Protein AF-A0A957ZT06-F1 (afdb_monomer)

Radius of gyration: 30.83 Å; Cα contacts (8 Å, |Δi|>4): 303; chains: 1; bounding box: 61×69×104 Å

Sequence (190 aa):
MQSPGMRRAAGVVLLTATLSLLLLATLTTLRLTAAGLPASRQPAPAPAALHPTTHEISPTQQVWLPHIVGPSAARVLIGAAHVDSAVSYEPDEAVLLWNVGGTAQSLAGWSFQANSRRVTFPLTTTLVLAPRTRLWCAAQAEAFRTSFGEEVYCEWAEDTDAAVLDLDGTLTLPNSGGALTLRDAEDHLV

pLDDT: mean 82.36, std 19.56, range [39.94, 98.75]

Foldseek 3Di:
DDDDDDDDDDDDDDDDDDDDDDDPDDPDDPPPPPDDDPDDDDDDPDDDPDDPPPPVPPPDPDDDDDDDDDFPQWDKDFPDWDQPDPDPPFQQTKTKIFTQHDAKADQQQKWKDWDPWIWGQHNPDPDIAGHGDMFMETQEQVRNCVVPVDGHQEHEHDCNDPNHHYIPTHDHHDPVDGDIFIAGNVRDTD

Secondary structure (DSSP, 8-state):
----------------------------------PPP----PPPPPPP----------TT--------PPSPS--EEEEEEE-S-SSTT-TT-EEEEEE-SSS-EE-TT-EEEETTEEEE--TT---EE-TT-EEEEES-HHHHHHHHS---SEESSS---TTSEEPEE-----TT---EEEE-TT--B-

Nearest PDB structures (foldseek):
  3jt0-assembly1_A  TM=6.438E-01  e=7.125E-05  Homo sapiens
  3jt0-assembly2_B  TM=6.382E-01  e=1.206E-03  Homo sapiens

Solvent-accessible surface area (backbone atoms only — not comparable to full-atom values): 12186 Å² total; per-residue (Å²): 135,86,86,87,83,92,79,88,82,88,80,87,78,87,79,82,88,86,84,79,89,87,81,93,69,82,85,74,82,82,77,83,76,82,77,81,78,85,74,82,81,73,81,75,76,79,78,73,82,72,73,81,75,79,72,78,75,68,95,73,78,83,80,86,74,84,86,80,80,74,70,56,58,64,43,66,42,82,72,45,70,46,52,80,43,98,49,88,91,38,40,44,20,32,41,27,41,28,23,71,11,71,36,66,37,73,41,41,40,19,33,46,34,34,79,96,34,45,28,27,36,41,75,84,50,84,56,60,47,44,48,69,36,71,49,35,31,23,27,18,44,58,47,28,28,71,78,68,74,49,84,55,59,28,25,27,61,62,94,65,41,95,89,40,41,70,33,51,57,49,66,68,64,58,81,90,57,86,58,81,46,51,26,43,62,85,67,46,82,104

Mean predicted aligned error: 14.37 Å

Structure (mmCIF, N/CA/C/O backbone):
data_AF-A0A957ZT06-F1
#
_entry.id   AF-A0A957ZT06-F1
#
loop_
_atom_site.group_PDB
_atom_site.id
_atom_site.type_symbol
_atom_site.label_atom_id
_atom_site.label_alt_id
_atom_site.label_comp_id
_atom_site.label_asym_id
_atom_site.label_entity_id
_atom_site.label_seq_id
_atom_site.pdbx_PDB_ins_code
_atom_site.Cartn_x
_atom_site.Cartn_y
_atom_site.Cartn_z
_atom_site.occupancy
_atom_site.B_iso_or_equiv
_atom_site.auth_seq_id
_atom_site.auth_comp_id
_atom_site.auth_asym_id
_atom_site.auth_atom_id
_atom_site.pdbx_PDB_model_num
ATOM 1 N N . MET A 1 1 ? 13.661 27.909 -55.265 1.00 50.72 1 MET A N 1
ATOM 2 C CA . MET A 1 1 ? 14.300 26.624 -54.907 1.00 50.72 1 MET A CA 1
ATOM 3 C C . MET A 1 1 ? 13.232 25.714 -54.330 1.00 50.72 1 MET A C 1
ATOM 5 O O . MET A 1 1 ? 12.454 26.161 -53.499 1.00 50.72 1 MET A O 1
ATOM 9 N N . GLN A 1 2 ? 13.117 24.521 -54.905 1.00 43.75 2 GLN A N 1
ATOM 10 C CA . GLN A 1 2 ? 12.006 23.578 -54.776 1.00 43.75 2 GLN A CA 1
ATOM 11 C C . GLN A 1 2 ? 11.909 22.926 -53.387 1.00 43.75 2 GLN A C 1
ATOM 13 O O . GLN A 1 2 ? 12.906 22.461 -52.846 1.00 43.75 2 GLN A O 1
ATOM 18 N N . SER A 1 3 ? 10.677 22.826 -52.880 1.00 59.25 3 SER A N 1
ATOM 19 C CA . SER A 1 3 ? 10.222 21.742 -51.994 1.00 59.25 3 SER A CA 1
ATOM 20 C C . SER A 1 3 ? 9.885 20.526 -52.875 1.00 59.25 3 SER A C 1
ATOM 22 O O . SER A 1 3 ? 9.368 20.755 -53.977 1.00 59.25 3 SER A O 1
ATOM 24 N N . PRO A 1 4 ? 10.204 19.267 -52.496 1.00 60.88 4 PRO A N 1
ATOM 25 C CA . PRO A 1 4 ? 9.184 18.419 -51.841 1.00 60.88 4 PRO A CA 1
ATOM 26 C C . PRO A 1 4 ? 9.741 17.270 -50.957 1.00 60.88 4 PRO A C 1
ATOM 28 O O . PRO A 1 4 ? 10.901 16.886 -51.067 1.00 60.88 4 PRO A O 1
ATOM 31 N N . GLY A 1 5 ? 8.896 16.642 -50.124 1.00 49.34 5 GLY A N 1
ATOM 32 C CA . GLY A 1 5 ? 9.333 15.461 -49.359 1.00 49.34 5 GLY A CA 1
ATOM 33 C C . GLY A 1 5 ? 8.306 14.725 -48.498 1.00 49.34 5 GLY A C 1
ATOM 34 O O . GLY A 1 5 ? 8.642 14.249 -47.424 1.00 49.34 5 GLY A O 1
ATOM 35 N N . MET A 1 6 ? 7.057 14.637 -48.947 1.00 49.41 6 MET A N 1
ATOM 36 C CA . MET A 1 6 ? 5.968 13.879 -48.322 1.00 49.41 6 MET A CA 1
ATOM 37 C C . MET A 1 6 ? 6.230 12.359 -48.364 1.00 49.41 6 MET A C 1
ATOM 39 O O . MET A 1 6 ? 6.375 11.812 -49.455 1.00 49.41 6 MET A O 1
ATOM 43 N N . ARG A 1 7 ? 6.181 11.650 -47.224 1.00 57.50 7 ARG A N 1
ATOM 44 C CA . ARG A 1 7 ? 5.815 10.219 -47.178 1.00 57.50 7 ARG A CA 1
ATOM 45 C C . ARG A 1 7 ? 4.918 9.920 -45.979 1.00 57.50 7 ARG A C 1
ATOM 47 O O . ARG A 1 7 ? 5.346 9.912 -44.834 1.00 57.50 7 ARG A O 1
ATOM 54 N N . ARG A 1 8 ? 3.647 9.685 -46.306 1.00 54.44 8 ARG A N 1
ATOM 55 C CA . ARG A 1 8 ? 2.631 9.060 -45.460 1.00 54.44 8 ARG A CA 1
ATOM 56 C C . ARG A 1 8 ? 2.948 7.568 -45.332 1.00 54.44 8 ARG A C 1
ATOM 58 O O . ARG A 1 8 ? 3.236 6.938 -46.347 1.00 54.44 8 ARG A O 1
ATOM 65 N N . ALA A 1 9 ? 2.792 7.003 -44.141 1.00 51.25 9 ALA A N 1
ATOM 66 C CA . ALA A 1 9 ? 2.567 5.574 -43.966 1.00 51.25 9 ALA A CA 1
ATOM 67 C C . ALA A 1 9 ? 1.233 5.404 -43.234 1.00 51.25 9 ALA A C 1
ATOM 69 O O . ALA A 1 9 ? 1.133 5.582 -42.025 1.00 51.25 9 ALA A O 1
ATOM 70 N N . ALA A 1 10 ? 0.191 5.144 -44.021 1.00 46.97 10 ALA A N 1
ATOM 71 C CA . ALA A 1 10 ? -1.073 4.621 -43.540 1.00 46.97 10 ALA A CA 1
ATOM 72 C C . ALA A 1 10 ? -0.889 3.113 -43.327 1.00 46.97 10 ALA A C 1
ATOM 74 O O . ALA A 1 10 ? -0.609 2.392 -44.281 1.00 46.97 10 ALA A O 1
ATOM 75 N N . GLY A 1 11 ? -1.018 2.657 -42.084 1.00 41.31 11 GLY A N 1
ATOM 76 C CA . GLY A 1 11 ? -1.053 1.245 -41.715 1.00 41.31 11 GLY A CA 1
ATOM 77 C C . GLY A 1 11 ? -2.397 0.933 -41.078 1.00 41.31 11 GLY A C 1
ATOM 78 O O . GLY A 1 11 ? -2.519 0.911 -39.862 1.00 41.31 11 GLY A O 1
ATOM 79 N N . VAL A 1 12 ? -3.412 0.756 -41.919 1.00 45.06 12 VAL A N 1
ATOM 80 C CA . VAL A 1 12 ? -4.700 0.168 -41.547 1.00 45.06 12 VAL A CA 1
ATOM 81 C C . VAL A 1 12 ? -4.477 -1.338 -41.444 1.00 45.06 12 VAL A C 1
ATOM 83 O O . VAL A 1 12 ? -4.261 -1.987 -42.464 1.00 45.06 12 VAL A O 1
ATOM 86 N N . VAL A 1 13 ? -4.525 -1.900 -40.237 1.00 46.59 13 VAL A N 1
ATOM 87 C CA . VAL A 1 13 ? -4.712 -3.344 -40.044 1.00 46.59 13 VAL A CA 1
ATOM 88 C C . VAL A 1 13 ? -6.049 -3.533 -39.352 1.00 46.59 13 VAL A C 1
ATOM 90 O O . VAL A 1 13 ? -6.191 -3.445 -38.138 1.00 46.59 13 VAL A O 1
ATOM 93 N N . LEU A 1 14 ? -7.048 -3.729 -40.204 1.00 44.81 14 LEU A N 1
ATOM 94 C CA . LEU A 1 14 ? -8.362 -4.238 -39.874 1.00 44.81 14 LEU A CA 1
ATOM 95 C C . LEU A 1 14 ? -8.201 -5.765 -39.783 1.00 44.81 14 LEU A C 1
ATOM 97 O O . LEU A 1 14 ? -8.049 -6.412 -40.819 1.00 44.81 14 LEU A O 1
ATOM 101 N N . LEU A 1 15 ? -8.196 -6.348 -38.581 1.00 47.97 15 LEU A N 1
ATOM 102 C CA . LEU A 1 15 ? -8.478 -7.776 -38.431 1.00 47.97 15 LEU A CA 1
ATOM 103 C C . LEU A 1 15 ? -9.807 -7.950 -37.704 1.00 47.97 15 LEU A C 1
ATOM 105 O O . LEU A 1 15 ? -10.092 -7.357 -36.670 1.00 47.97 15 LEU A O 1
ATOM 109 N N . THR A 1 16 ? -10.636 -8.718 -38.381 1.00 47.06 16 THR A N 1
ATOM 110 C CA . THR A 1 16 ? -12.056 -8.951 -38.215 1.00 47.06 16 THR A CA 1
ATOM 111 C C . THR A 1 16 ? -12.428 -9.682 -36.933 1.00 47.06 16 THR A C 1
ATOM 113 O O . THR A 1 16 ? -11.698 -10.526 -36.424 1.00 47.06 16 THR A O 1
ATOM 116 N N . ALA A 1 17 ? -13.644 -9.370 -36.498 1.00 44.41 17 ALA A N 1
ATOM 117 C CA . ALA A 1 17 ? -14.441 -10.035 -35.487 1.00 44.41 17 ALA A CA 1
ATOM 118 C C . ALA A 1 17 ? -14.615 -11.558 -35.676 1.00 44.41 17 ALA A C 1
ATOM 120 O O . ALA A 1 17 ? -14.393 -12.095 -36.755 1.00 44.41 17 ALA A O 1
ATOM 121 N N . THR A 1 18 ? -15.176 -12.150 -34.611 1.00 44.69 18 THR A N 1
ATOM 122 C CA . THR A 1 18 ? -15.957 -13.399 -34.490 1.00 44.69 18 THR A CA 1
ATOM 123 C C . THR A 1 18 ? -15.245 -14.608 -33.884 1.00 44.69 18 THR A C 1
ATOM 125 O O . THR A 1 18 ? -14.764 -15.482 -34.596 1.00 44.69 18 THR A O 1
ATOM 128 N N . LEU A 1 19 ? -15.335 -14.737 -32.556 1.00 39.94 19 LEU A N 1
ATOM 129 C CA . LEU A 1 19 ? -15.581 -16.041 -31.936 1.00 39.94 19 LEU A CA 1
ATOM 130 C C . LEU A 1 19 ? -16.503 -15.876 -30.720 1.00 39.94 19 LEU A C 1
ATOM 132 O O . LEU A 1 19 ? -16.087 -15.812 -29.568 1.00 39.94 19 LEU A O 1
ATOM 136 N N . SER A 1 20 ? -17.794 -15.750 -31.015 1.00 44.09 20 SER A N 1
ATOM 137 C CA . SER A 1 20 ? -18.854 -16.047 -30.061 1.00 44.09 20 SER A CA 1
ATOM 138 C C . SER A 1 20 ? -18.864 -17.549 -29.752 1.00 44.09 20 SER A C 1
ATOM 140 O O . SER A 1 20 ? -18.663 -18.366 -30.646 1.00 44.09 20 SER A O 1
ATOM 142 N N . LEU A 1 21 ? -19.282 -17.878 -28.528 1.00 43.84 21 LEU A N 1
ATOM 143 C CA . LEU A 1 21 ? -20.102 -19.059 -28.243 1.00 43.84 21 LEU A CA 1
ATOM 144 C C . LEU A 1 21 ? -19.389 -20.431 -28.203 1.00 43.84 21 LEU A C 1
ATOM 146 O O . LEU A 1 21 ? -19.610 -21.251 -29.082 1.00 43.84 21 LEU A O 1
ATOM 150 N N . LEU A 1 22 ? -18.646 -20.737 -27.128 1.00 45.25 22 LEU A N 1
ATOM 151 C CA . LEU A 1 22 ? -18.710 -22.053 -26.453 1.00 45.25 22 LEU A CA 1
ATOM 152 C C . LEU A 1 22 ? -17.859 -22.073 -25.166 1.00 45.25 22 LEU A C 1
ATOM 154 O O . LEU A 1 22 ? -16.687 -22.421 -25.198 1.00 45.25 22 LEU A O 1
ATOM 158 N N . LEU A 1 23 ? -18.454 -21.733 -24.020 1.00 40.94 23 LEU A N 1
ATOM 159 C CA . LEU A 1 23 ? -18.255 -22.497 -22.777 1.00 40.94 23 LEU A CA 1
ATOM 160 C C . LEU A 1 23 ? -19.391 -22.193 -21.782 1.00 40.94 23 LEU A C 1
ATOM 162 O O . LEU A 1 23 ? -19.194 -21.824 -20.630 1.00 40.94 23 LEU A O 1
ATOM 166 N N . LEU A 1 24 ? -20.629 -22.373 -22.253 1.00 45.72 24 LEU A N 1
ATOM 167 C CA . LEU A 1 24 ? -21.732 -22.759 -21.376 1.00 45.72 24 LEU A CA 1
ATOM 168 C C . LEU A 1 24 ? -21.500 -24.237 -21.018 1.00 45.72 24 LEU A C 1
ATOM 170 O O . LEU A 1 24 ? -21.962 -25.133 -21.718 1.00 45.72 24 LEU A O 1
ATOM 174 N N . ALA A 1 25 ? -20.727 -24.496 -19.967 1.00 45.00 25 ALA A N 1
ATOM 175 C CA . ALA A 1 25 ? -20.553 -25.836 -19.413 1.00 45.00 25 ALA A CA 1
ATOM 176 C C . ALA A 1 25 ? -20.500 -25.759 -17.882 1.00 45.00 25 ALA A C 1
ATOM 178 O O . ALA A 1 25 ? -19.451 -25.808 -17.254 1.00 45.00 25 ALA A O 1
ATOM 179 N N . THR A 1 26 ? -21.691 -25.596 -17.303 1.00 48.88 26 THR A N 1
ATOM 180 C CA . THR A 1 26 ? -22.160 -26.402 -16.166 1.00 48.88 26 THR A CA 1
ATOM 181 C C . THR A 1 26 ? -21.154 -26.662 -15.032 1.00 48.88 26 THR A C 1
ATOM 183 O O . THR A 1 26 ? -20.580 -27.746 -14.959 1.00 48.88 26 THR A O 1
ATOM 186 N N . LEU A 1 27 ? -21.057 -25.754 -14.052 1.00 45.88 27 LEU A N 1
ATOM 187 C CA . LEU A 1 27 ? -20.868 -26.199 -12.666 1.00 45.88 27 LEU A CA 1
ATOM 188 C C . LEU A 1 27 ? -22.203 -26.155 -11.932 1.00 45.88 27 LEU A C 1
ATOM 190 O O . LEU A 1 27 ? -22.643 -25.173 -11.340 1.00 45.88 27 LEU A O 1
ATOM 194 N N . THR A 1 28 ? -22.853 -27.297 -12.082 1.00 48.28 28 THR A N 1
ATOM 195 C CA . THR A 1 28 ? -23.977 -27.846 -11.351 1.00 48.28 28 THR A CA 1
ATOM 196 C C . THR A 1 28 ? -23.923 -27.477 -9.869 1.00 48.28 28 THR A C 1
ATOM 198 O O . THR A 1 28 ? -23.009 -27.846 -9.133 1.00 48.28 28 THR A O 1
ATOM 201 N N . THR A 1 29 ? -24.954 -26.770 -9.426 1.00 48.50 29 THR A N 1
ATOM 202 C CA . THR A 1 29 ? -25.298 -26.547 -8.026 1.00 48.50 29 THR A CA 1
ATOM 203 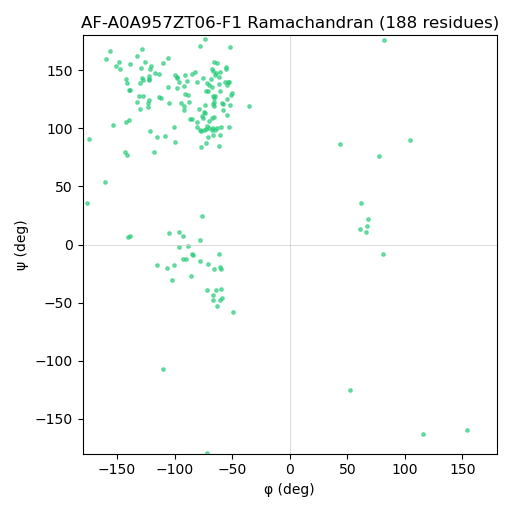C C . THR A 1 29 ? -25.550 -27.890 -7.338 1.00 48.50 29 THR A C 1
ATOM 205 O O . THR A 1 29 ? -26.624 -28.477 -7.463 1.00 48.50 29 THR A O 1
ATOM 208 N N . LEU A 1 30 ? -24.575 -28.389 -6.576 1.00 49.06 30 LEU A N 1
ATOM 209 C CA . LEU A 1 30 ? -24.786 -29.534 -5.692 1.00 49.06 30 LEU A CA 1
ATOM 210 C C . LEU A 1 30 ? -25.538 -29.058 -4.437 1.00 49.06 30 LEU A C 1
ATOM 212 O O . LEU A 1 30 ? -24.946 -28.744 -3.407 1.00 49.06 30 LEU A O 1
ATOM 216 N N . ARG A 1 31 ? -26.870 -28.967 -4.525 1.00 53.66 31 ARG A N 1
ATOM 217 C CA . ARG A 1 31 ? -27.731 -28.854 -3.341 1.00 53.66 31 ARG A CA 1
ATOM 218 C C . ARG A 1 31 ? -27.793 -30.219 -2.659 1.00 53.66 31 ARG A C 1
ATOM 220 O O . ARG A 1 31 ? -28.574 -31.076 -3.060 1.00 53.66 31 ARG A O 1
ATOM 227 N N . LEU A 1 32 ? -26.988 -30.416 -1.615 1.00 57.78 32 LEU A N 1
ATOM 228 C CA . LEU A 1 32 ? -27.177 -31.525 -0.681 1.00 57.78 32 LEU A CA 1
ATOM 229 C C . LEU A 1 32 ? -28.437 -31.250 0.156 1.00 57.78 32 LEU A C 1
ATOM 231 O O . LEU A 1 32 ? -28.401 -30.575 1.182 1.00 57.78 32 LEU A O 1
ATOM 235 N N . THR A 1 33 ? -29.581 -31.756 -0.296 1.00 56.66 33 THR A N 1
ATOM 236 C CA . THR A 1 33 ? -30.766 -31.916 0.548 1.00 56.66 33 THR A CA 1
ATOM 237 C C . THR A 1 33 ? -30.564 -33.150 1.419 1.00 56.66 33 THR A C 1
ATOM 239 O O . THR A 1 33 ? -30.767 -34.276 0.966 1.00 56.66 33 THR A O 1
ATOM 242 N N . ALA A 1 34 ? -30.149 -32.950 2.669 1.00 58.50 34 ALA A N 1
ATOM 243 C CA . ALA A 1 34 ? -30.187 -34.000 3.677 1.00 58.50 34 ALA A CA 1
ATOM 244 C C . ALA A 1 34 ? -31.655 -34.274 4.046 1.00 58.50 34 ALA A C 1
ATOM 246 O O . ALA A 1 34 ? -32.282 -33.513 4.783 1.00 58.50 34 ALA A O 1
ATOM 247 N N . ALA A 1 35 ? -32.217 -35.341 3.479 1.00 59.94 35 ALA A N 1
ATOM 248 C CA . ALA A 1 35 ? -33.492 -35.899 3.902 1.00 59.94 35 ALA A CA 1
ATOM 249 C C . ALA A 1 35 ? -33.346 -36.471 5.319 1.00 59.94 35 ALA A C 1
ATOM 251 O O . ALA A 1 35 ? -32.429 -37.242 5.605 1.00 59.94 35 ALA A O 1
ATOM 252 N N . GLY A 1 36 ? -34.243 -36.049 6.208 1.00 49.22 36 GLY A N 1
ATOM 253 C CA . GLY A 1 36 ? -34.261 -36.457 7.603 1.00 49.22 36 GLY A CA 1
ATOM 254 C C . GLY A 1 36 ? -34.621 -37.930 7.794 1.00 49.22 36 GLY A C 1
ATOM 255 O O . GLY A 1 36 ? -35.520 -38.463 7.147 1.00 49.22 36 GLY A O 1
ATOM 256 N N . LEU A 1 37 ? -33.954 -38.555 8.761 1.00 65.50 37 LEU A N 1
ATOM 257 C CA . LEU A 1 37 ? -34.456 -39.740 9.445 1.00 65.50 37 LEU A CA 1
ATOM 258 C C . LEU A 1 37 ? -35.310 -39.280 10.640 1.00 65.50 37 LEU A C 1
ATOM 260 O O . LEU A 1 37 ? -34.832 -38.471 11.442 1.00 65.50 37 LEU A O 1
ATOM 264 N N . PRO A 1 38 ? -36.551 -39.770 10.802 1.00 61.25 38 PRO A N 1
ATOM 265 C CA . PRO A 1 38 ? -37.324 -39.532 12.011 1.00 61.25 38 PRO A CA 1
ATOM 266 C C . PRO A 1 38 ? -36.698 -40.324 13.164 1.00 61.25 38 PRO A C 1
ATOM 268 O O . PRO A 1 38 ? -36.814 -41.546 13.240 1.00 61.25 38 PRO A O 1
ATOM 271 N N . ALA A 1 39 ? -36.015 -39.627 14.072 1.00 63.19 39 ALA A N 1
ATOM 272 C CA . ALA A 1 39 ? -35.586 -40.214 15.332 1.00 63.19 39 ALA A CA 1
ATOM 273 C C . ALA A 1 39 ? -36.826 -40.554 16.174 1.00 63.19 39 ALA A C 1
ATOM 275 O O . ALA A 1 39 ? -37.621 -39.677 16.524 1.00 63.19 39 ALA A O 1
ATOM 276 N N . SER A 1 40 ? -36.981 -41.841 16.488 1.00 67.25 40 SER A N 1
ATOM 277 C CA . SER A 1 40 ? -37.946 -42.347 17.461 1.00 67.25 40 SER A CA 1
ATOM 278 C C . SER A 1 40 ? -37.746 -41.620 18.795 1.00 67.25 40 SER A C 1
ATOM 280 O O . SER A 1 40 ? -36.711 -41.768 19.447 1.00 67.25 40 SER A O 1
ATOM 282 N N . ARG A 1 41 ? -38.715 -40.784 19.185 1.00 56.75 41 ARG A N 1
ATOM 283 C CA . ARG A 1 41 ? -38.732 -40.134 20.499 1.00 56.75 41 ARG A CA 1
ATOM 284 C C . ARG A 1 41 ? -39.082 -41.179 21.550 1.00 56.75 41 ARG A C 1
ATOM 286 O O . ARG A 1 41 ? -40.253 -41.483 21.759 1.00 56.75 41 ARG A O 1
ATOM 293 N N . GLN A 1 42 ? -38.065 -41.699 22.227 1.00 75.75 42 GLN A N 1
ATOM 294 C CA . GLN A 1 42 ? -38.262 -42.417 23.477 1.00 75.75 42 GLN A CA 1
ATOM 295 C C . GLN A 1 42 ? -38.804 -41.429 24.529 1.00 75.75 42 GLN A C 1
ATOM 297 O O . GLN A 1 42 ? -38.217 -40.353 24.691 1.00 75.75 42 GLN A O 1
ATOM 302 N N . PRO A 1 43 ? -39.916 -41.736 25.222 1.00 68.69 43 PRO A N 1
ATOM 303 C CA . PRO A 1 43 ? -40.404 -40.916 26.322 1.00 68.69 43 PRO A CA 1
ATOM 304 C C . PRO A 1 43 ? -39.311 -40.808 27.383 1.00 68.69 43 PRO A C 1
ATOM 306 O O . PRO A 1 43 ? -38.831 -41.820 27.894 1.00 68.69 43 PRO A O 1
ATOM 309 N N . ALA A 1 44 ? -38.886 -39.581 27.676 1.00 71.44 44 ALA A N 1
ATOM 310 C CA . ALA A 1 44 ? -37.953 -39.333 28.760 1.00 71.44 44 ALA A CA 1
ATOM 311 C C . ALA A 1 44 ? -38.590 -39.792 30.088 1.00 71.44 44 ALA A C 1
ATOM 313 O O . ALA A 1 44 ? -39.783 -39.545 30.299 1.00 71.44 44 ALA A O 1
ATOM 314 N N . PRO A 1 45 ? -37.832 -40.455 30.981 1.00 74.88 45 PRO A N 1
ATOM 315 C CA . PRO A 1 45 ? -38.309 -40.751 32.324 1.00 74.88 45 PRO A CA 1
ATOM 316 C C . PRO A 1 45 ? -38.714 -39.448 33.018 1.00 74.88 45 PRO A C 1
ATOM 318 O O . PRO A 1 45 ? -38.053 -38.419 32.859 1.00 74.88 45 PRO A O 1
ATOM 321 N N . ALA A 1 46 ? -39.824 -39.500 33.756 1.00 73.19 46 ALA A N 1
ATOM 322 C CA . ALA A 1 46 ? -40.341 -38.361 34.500 1.00 73.19 46 ALA A CA 1
ATOM 323 C C . ALA A 1 46 ? -39.217 -37.745 35.356 1.00 73.19 46 ALA A C 1
ATOM 325 O O . ALA A 1 46 ? -38.519 -38.493 36.051 1.00 73.19 46 ALA A O 1
ATOM 326 N N . PRO A 1 47 ? -39.011 -36.416 35.301 1.00 69.06 47 PRO A N 1
ATOM 327 C CA . PRO A 1 47 ? -37.989 -35.771 36.103 1.00 69.06 47 PRO A CA 1
ATOM 328 C C . PRO A 1 47 ? -38.281 -36.063 37.572 1.00 69.06 47 PRO A C 1
ATOM 330 O O . PRO A 1 47 ? -39.363 -35.752 38.075 1.00 69.06 47 PRO A O 1
ATOM 333 N N . ALA A 1 48 ? -37.316 -36.687 38.251 1.00 69.25 48 ALA A N 1
ATOM 334 C CA . ALA A 1 48 ? -37.309 -36.734 39.701 1.00 69.25 48 ALA A CA 1
ATOM 335 C C . ALA A 1 48 ? -37.491 -35.297 40.194 1.00 69.25 48 ALA A C 1
ATOM 337 O O . ALA A 1 48 ? -36.805 -34.396 39.706 1.00 69.25 48 ALA A O 1
ATOM 338 N N . ALA A 1 49 ? -38.458 -35.087 41.088 1.00 64.12 49 ALA A N 1
ATOM 339 C CA . ALA A 1 49 ? -38.744 -33.786 41.664 1.00 64.12 49 ALA A CA 1
ATOM 340 C C . ALA A 1 49 ? -37.446 -33.211 42.242 1.00 64.12 49 ALA A C 1
ATOM 342 O O . ALA A 1 49 ? -36.976 -33.632 43.300 1.00 64.12 49 ALA A O 1
ATOM 343 N N . LEU A 1 50 ? -36.831 -32.290 41.500 1.00 58.47 50 LEU A N 1
ATOM 344 C CA . LEU A 1 50 ? -35.691 -31.535 41.976 1.00 58.47 50 LEU A CA 1
ATOM 345 C C . LEU A 1 50 ? -36.230 -30.681 43.114 1.00 58.47 50 LEU A C 1
ATOM 347 O O . LEU A 1 50 ? -37.029 -29.771 42.894 1.00 58.47 50 LEU A O 1
ATOM 351 N N . HIS A 1 51 ? -35.834 -31.026 44.336 1.00 69.69 51 HIS A N 1
ATOM 352 C CA . HIS A 1 51 ? -35.997 -30.141 45.473 1.00 69.69 51 HIS A CA 1
ATOM 353 C C . HIS A 1 51 ? -35.378 -28.800 45.067 1.00 69.69 51 HIS A C 1
ATOM 355 O O . HIS A 1 51 ? -34.196 -28.790 44.712 1.00 69.69 51 HIS A O 1
ATOM 361 N N . PRO A 1 52 ? -36.137 -27.690 45.054 1.00 61.41 52 PRO A N 1
ATOM 362 C CA . PRO A 1 52 ? -35.553 -26.387 44.816 1.00 61.41 52 PRO A CA 1
ATOM 363 C C . PRO A 1 52 ? -34.593 -26.130 45.974 1.00 61.41 52 PRO A C 1
ATOM 365 O O . PRO A 1 52 ? -35.004 -25.800 47.086 1.00 61.41 52 PRO A O 1
ATOM 368 N N . THR A 1 53 ? -33.301 -26.345 45.737 1.00 66.19 53 THR A N 1
ATOM 369 C CA . THR A 1 53 ? -32.266 -25.767 46.574 1.00 66.19 53 THR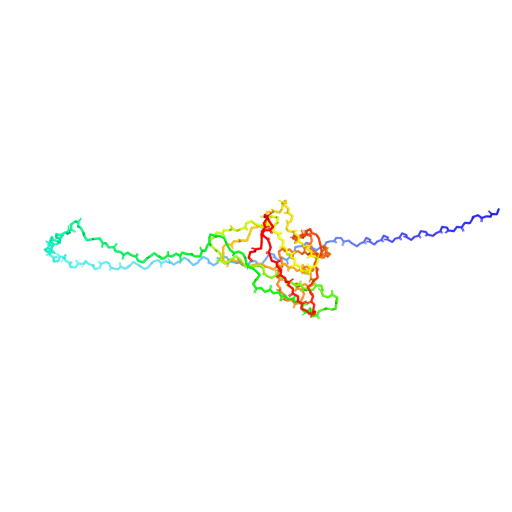 A 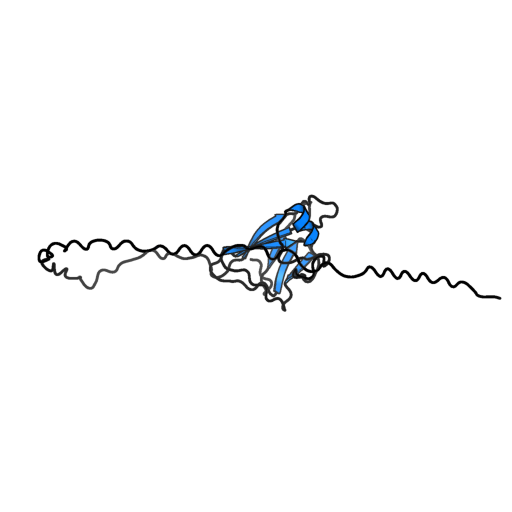CA 1
ATOM 370 C C . THR A 1 53 ? -32.363 -24.275 46.334 1.00 66.19 53 THR A C 1
ATOM 372 O O . THR A 1 53 ? -31.846 -23.739 45.355 1.00 66.19 53 THR A O 1
ATOM 375 N N . THR A 1 54 ? -33.119 -23.609 47.202 1.00 60.38 54 THR A N 1
ATOM 376 C CA . THR A 1 54 ? -33.132 -22.159 47.323 1.00 60.38 54 THR A CA 1
ATOM 377 C C . THR A 1 54 ? -31.718 -21.747 47.715 1.00 60.38 54 THR A C 1
ATOM 379 O O . THR A 1 54 ? -31.382 -21.654 48.891 1.00 60.38 54 THR A O 1
ATOM 382 N N . HIS A 1 55 ? -30.848 -21.594 46.717 1.00 62.53 55 HIS A N 1
ATOM 383 C CA . HIS A 1 55 ? -29.577 -20.921 46.881 1.00 62.53 55 HIS A CA 1
ATOM 384 C C . HIS A 1 55 ? -29.921 -19.466 47.157 1.00 62.53 55 HIS A C 1
ATOM 386 O O . HIS A 1 55 ? -30.294 -18.714 46.260 1.00 62.53 55 HIS A O 1
ATOM 392 N N . GLU A 1 56 ? -29.877 -19.113 48.434 1.00 64.81 56 GLU A N 1
ATOM 393 C CA . GLU A 1 56 ? -29.965 -17.750 48.919 1.00 64.81 56 GLU A CA 1
ATOM 394 C C . GLU A 1 56 ? -28.779 -16.983 48.318 1.00 64.81 56 GLU A C 1
ATOM 396 O O . GLU A 1 56 ? -27.640 -17.083 48.776 1.00 64.81 56 GLU A O 1
ATOM 401 N N . ILE A 1 57 ? -29.022 -16.316 47.185 1.00 63.91 57 ILE A N 1
ATOM 402 C CA . ILE A 1 57 ? -28.018 -15.504 46.499 1.00 63.91 57 ILE A CA 1
ATOM 403 C C . ILE A 1 57 ? -27.750 -14.317 47.415 1.00 63.91 57 ILE A C 1
ATOM 405 O O . ILE A 1 57 ? -28.524 -13.363 47.452 1.00 63.91 57 ILE A O 1
ATOM 409 N N . SER A 1 58 ? -26.675 -14.407 48.194 1.00 69.19 58 SER A N 1
ATOM 410 C CA . SER A 1 58 ? -26.224 -13.324 49.060 1.00 69.19 58 SER A CA 1
ATOM 411 C C . SER A 1 58 ? -25.951 -12.082 48.194 1.00 69.19 58 SER A C 1
ATOM 41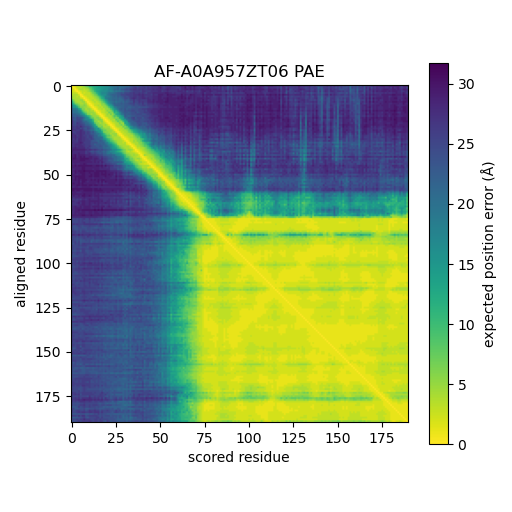3 O O . SER A 1 58 ? -25.066 -12.130 47.335 1.00 69.19 58 SER A O 1
ATOM 415 N N . PRO A 1 59 ? -26.701 -10.976 48.362 1.00 68.62 59 PRO A N 1
ATOM 416 C CA . PRO A 1 59 ? -26.756 -9.881 47.388 1.00 68.62 59 PRO A CA 1
ATOM 417 C C . PRO A 1 59 ? -25.525 -8.949 47.378 1.00 68.62 59 PRO A C 1
ATOM 419 O O . PRO A 1 59 ? -25.635 -7.796 46.972 1.00 68.62 59 PRO A O 1
ATOM 422 N N . THR A 1 60 ? -24.343 -9.401 47.810 1.00 68.88 60 THR A N 1
ATOM 423 C CA . THR A 1 60 ? -23.168 -8.522 47.987 1.00 68.88 60 THR A CA 1
ATOM 424 C C . THR A 1 60 ? -21.828 -9.094 47.526 1.00 68.88 60 THR A C 1
ATOM 426 O O . THR A 1 60 ? -20.799 -8.451 47.740 1.00 68.88 60 THR A O 1
ATOM 429 N N . GLN A 1 61 ? -21.778 -10.253 46.859 1.00 76.56 61 GLN A N 1
ATOM 430 C CA . GLN A 1 61 ? -20.491 -10.766 46.385 1.00 76.56 61 GLN A CA 1
ATOM 431 C C . GLN A 1 61 ? -20.030 -10.013 45.129 1.00 76.56 61 GLN A C 1
ATOM 433 O O . GLN A 1 61 ? -20.446 -10.299 44.009 1.00 76.56 61 GLN A O 1
ATOM 438 N N . GLN A 1 62 ? -19.159 -9.026 45.329 1.00 82.31 62 GLN A N 1
ATOM 439 C CA . GLN A 1 62 ? -18.513 -8.281 44.256 1.00 82.31 62 GLN A CA 1
ATOM 440 C C . GLN A 1 62 ? -17.547 -9.211 43.506 1.00 82.31 62 GLN A C 1
ATOM 442 O O . GLN A 1 62 ? -16.516 -9.624 44.038 1.00 82.31 62 GLN A O 1
ATOM 447 N N . VAL A 1 63 ? -17.912 -9.578 42.276 1.00 82.31 63 VAL A N 1
ATOM 448 C CA . VAL A 1 63 ? -17.096 -10.425 41.398 1.00 82.31 63 VAL A CA 1
ATOM 449 C C . VAL A 1 63 ? -16.211 -9.533 40.534 1.00 82.31 63 VAL A C 1
ATOM 451 O O . VAL A 1 63 ? -16.706 -8.727 39.749 1.00 82.31 63 VAL A O 1
ATOM 454 N N . TRP A 1 64 ? -14.896 -9.692 40.667 1.00 84.50 64 TRP A N 1
ATOM 455 C CA . TRP A 1 64 ? -13.910 -9.025 39.820 1.00 84.50 64 TRP A CA 1
ATOM 456 C C . TRP A 1 64 ? -13.576 -9.929 38.636 1.00 84.50 64 TRP A C 1
ATOM 458 O O . TRP A 1 64 ? -13.041 -11.021 38.818 1.00 84.50 64 TRP A O 1
ATOM 468 N N . LEU A 1 65 ? -13.905 -9.482 37.425 1.00 88.19 65 LEU A N 1
ATOM 469 C CA . LEU A 1 65 ? -13.522 -10.164 36.192 1.00 88.19 65 LEU A CA 1
ATOM 470 C C . LEU A 1 65 ? -12.269 -9.502 35.607 1.00 88.19 65 LEU A C 1
ATOM 472 O O . LEU A 1 65 ? -12.137 -8.277 35.692 1.00 88.19 65 LEU A O 1
ATOM 476 N N . PRO A 1 66 ? -11.349 -10.271 34.999 1.00 84.00 66 PRO A N 1
ATOM 477 C CA . PRO A 1 66 ? -10.245 -9.681 34.261 1.00 84.00 66 PRO A CA 1
ATOM 478 C C . PRO A 1 66 ? -10.797 -8.836 33.111 1.00 84.00 66 PRO A C 1
ATOM 480 O O . PRO A 1 66 ? -11.650 -9.284 32.342 1.00 84.00 66 PRO A O 1
ATOM 483 N N . HIS A 1 67 ? -10.291 -7.612 32.983 1.00 86.44 67 HIS A N 1
ATOM 484 C CA . HIS A 1 67 ? -10.573 -6.791 31.816 1.00 86.44 67 HIS A CA 1
ATOM 485 C C . HIS A 1 67 ? -9.809 -7.372 30.621 1.00 86.44 67 HIS A C 1
ATOM 487 O O . HIS A 1 67 ? -8.596 -7.204 30.502 1.00 86.44 67 HIS A O 1
ATOM 493 N N . ILE A 1 68 ? -10.518 -8.100 29.758 1.00 80.75 68 ILE A N 1
ATOM 494 C CA . ILE A 1 68 ? -9.970 -8.604 28.499 1.00 80.75 68 ILE A CA 1
ATOM 495 C C . ILE A 1 68 ? -10.111 -7.490 27.466 1.00 80.75 68 ILE A C 1
ATOM 497 O O . ILE A 1 68 ? -11.216 -7.187 27.021 1.00 80.75 68 ILE A O 1
ATOM 501 N N . VAL A 1 69 ? -8.991 -6.875 27.097 1.00 77.88 69 VAL A N 1
ATOM 502 C CA . VAL A 1 69 ? -8.957 -5.836 26.063 1.00 77.88 69 VAL A CA 1
ATOM 503 C C . VAL A 1 69 ? -8.695 -6.493 24.709 1.00 77.88 69 VAL A C 1
ATOM 505 O O . VAL A 1 69 ? -7.780 -7.306 24.575 1.00 77.88 69 VAL A O 1
ATOM 508 N N . GLY A 1 70 ? -9.515 -6.166 23.710 1.00 68.00 70 GLY A N 1
ATOM 509 C CA . GLY A 1 70 ? -9.305 -6.595 22.327 1.00 68.00 70 GLY A CA 1
ATOM 510 C C . GLY A 1 70 ? -8.224 -5.773 21.609 1.00 68.00 70 GLY A C 1
ATOM 511 O O . GLY A 1 70 ? -7.764 -4.759 22.141 1.00 68.00 70 GLY A O 1
ATOM 512 N N . PRO A 1 71 ? -7.810 -6.183 20.394 1.00 63.00 71 PRO A N 1
ATOM 513 C CA . PRO A 1 71 ? -6.949 -5.360 19.542 1.00 63.00 71 PRO A CA 1
ATOM 514 C C . PRO A 1 71 ? -7.572 -3.972 19.310 1.00 63.00 71 PRO A C 1
ATOM 516 O O . PRO A 1 71 ? -8.798 -3.841 19.323 1.00 63.00 71 PRO A O 1
ATOM 519 N N . SER A 1 72 ? -6.740 -2.940 19.103 1.00 71.38 72 SER A N 1
ATOM 520 C CA . SER A 1 72 ? -7.238 -1.579 18.844 1.00 71.38 72 SER A CA 1
ATOM 521 C C . SER A 1 72 ? -8.197 -1.561 17.650 1.00 71.38 72 SER A C 1
ATOM 523 O O . SER A 1 72 ? -8.101 -2.413 16.761 1.00 71.38 72 SER A O 1
ATOM 525 N N . ALA A 1 73 ? -9.128 -0.597 17.647 1.00 75.38 73 ALA A N 1
ATOM 526 C CA . ALA A 1 73 ? -10.221 -0.527 16.677 1.00 75.38 73 ALA A CA 1
ATOM 527 C C . ALA A 1 73 ? -9.704 -0.680 15.237 1.00 75.38 73 ALA A C 1
ATOM 529 O O . ALA A 1 73 ? -10.011 -1.682 14.601 1.00 75.38 73 ALA A O 1
ATOM 530 N N . ALA A 1 74 ? -8.791 0.183 14.791 1.00 76.31 74 ALA A N 1
ATOM 531 C CA . ALA A 1 74 ? -8.034 -0.012 13.561 1.00 76.31 74 ALA A CA 1
ATOM 532 C C . ALA A 1 74 ? -6.531 -0.015 13.859 1.00 76.31 74 ALA A C 1
ATOM 534 O O . ALA A 1 74 ? -6.055 0.725 14.724 1.00 76.31 74 ALA A O 1
ATOM 535 N N . ARG A 1 75 ? -5.789 -0.884 13.165 1.00 91.12 75 ARG A N 1
ATOM 536 C CA . ARG A 1 75 ? -4.323 -0.899 13.180 1.00 91.12 75 ARG A CA 1
ATOM 537 C C . ARG A 1 75 ? -3.831 -1.493 11.874 1.00 91.12 75 ARG A C 1
ATOM 539 O O . ARG A 1 75 ? -3.897 -2.707 11.691 1.00 91.12 75 ARG A O 1
ATOM 546 N N . VAL A 1 76 ? -3.369 -0.636 10.975 1.00 96.44 76 VAL A N 1
ATOM 547 C CA . VAL A 1 76 ? -2.764 -1.055 9.710 1.00 96.44 76 VAL A CA 1
ATOM 548 C C . VAL A 1 76 ? -1.255 -1.044 9.872 1.00 96.44 76 VAL A C 1
ATOM 550 O O . VAL A 1 76 ? -0.698 -0.119 10.451 1.00 96.44 76 VAL A O 1
ATOM 553 N N . LEU A 1 77 ? -0.612 -2.099 9.389 1.00 96.88 77 LEU A N 1
ATOM 554 C CA . LEU A 1 77 ? 0.831 -2.289 9.431 1.00 96.88 77 LEU A CA 1
ATOM 555 C C . LEU A 1 77 ? 1.354 -2.571 8.025 1.00 96.88 77 LEU A C 1
ATOM 557 O O . LEU A 1 77 ? 0.630 -3.120 7.190 1.00 96.88 77 LEU A O 1
ATOM 561 N N . ILE A 1 78 ? 2.641 -2.304 7.810 1.00 97.75 78 ILE A N 1
ATOM 562 C CA . ILE A 1 78 ? 3.396 -2.951 6.735 1.00 97.75 78 ILE A CA 1
ATOM 563 C C . ILE A 1 78 ? 3.679 -4.385 7.192 1.00 97.75 78 ILE A C 1
ATOM 565 O O . ILE A 1 78 ? 4.445 -4.609 8.128 1.00 97.75 78 ILE A O 1
ATOM 569 N N . GLY A 1 79 ? 3.010 -5.357 6.576 1.00 97.56 79 GLY A N 1
ATOM 570 C CA . GLY A 1 79 ? 3.173 -6.774 6.903 1.00 97.56 79 GLY A CA 1
ATOM 571 C C . GLY A 1 79 ? 4.332 -7.439 6.159 1.00 97.56 79 GLY A C 1
ATOM 572 O O . GLY A 1 79 ? 4.900 -8.402 6.667 1.00 97.56 79 GLY A O 1
ATOM 573 N N . ALA A 1 80 ? 4.683 -6.930 4.977 1.00 97.56 80 ALA A N 1
ATOM 574 C CA . ALA A 1 80 ? 5.832 -7.360 4.185 1.00 97.56 80 ALA A CA 1
ATOM 575 C C . ALA A 1 80 ? 6.235 -6.268 3.182 1.00 97.56 80 ALA A C 1
ATOM 577 O O . ALA A 1 80 ? 5.416 -5.420 2.826 1.00 97.56 80 ALA A O 1
ATOM 578 N N . ALA A 1 81 ? 7.477 -6.325 2.706 1.00 96.75 81 ALA A N 1
ATOM 579 C CA . ALA A 1 81 ? 7.952 -5.559 1.562 1.00 96.75 81 ALA A CA 1
ATOM 580 C C . ALA A 1 81 ? 8.842 -6.457 0.692 1.00 96.75 81 ALA A C 1
ATOM 582 O O . ALA A 1 81 ? 9.708 -7.161 1.216 1.00 96.75 81 ALA A O 1
ATOM 583 N N . HIS A 1 82 ? 8.612 -6.439 -0.614 1.00 96.19 82 HIS A N 1
ATOM 584 C CA . HIS A 1 82 ? 9.467 -7.042 -1.622 1.00 96.19 82 HIS A CA 1
ATOM 585 C C . HIS A 1 82 ? 10.306 -5.927 -2.246 1.00 96.19 82 HIS A C 1
ATOM 587 O O . HIS A 1 82 ? 9.786 -5.125 -3.014 1.00 96.19 82 HIS A O 1
ATOM 593 N N . VAL A 1 83 ? 11.562 -5.833 -1.804 1.00 92.62 83 VAL A N 1
ATOM 594 C CA . VAL A 1 83 ? 12.489 -4.732 -2.131 1.00 92.62 83 VAL A CA 1
ATOM 595 C C . VAL A 1 83 ? 13.504 -5.145 -3.198 1.00 92.62 83 VAL A C 1
ATOM 597 O O . VAL A 1 83 ? 13.937 -4.314 -3.977 1.00 92.62 83 VAL A O 1
ATOM 600 N N . ASP A 1 84 ? 13.868 -6.428 -3.240 1.00 88.75 84 ASP A N 1
ATOM 601 C CA . ASP A 1 84 ? 14.847 -6.964 -4.187 1.00 88.75 84 ASP A CA 1
ATOM 602 C C . ASP A 1 84 ? 14.124 -7.817 -5.232 1.00 88.75 84 ASP A C 1
ATOM 604 O O . ASP A 1 84 ? 13.814 -8.989 -4.995 1.00 88.75 84 ASP A O 1
ATOM 608 N N . SER A 1 85 ? 13.787 -7.158 -6.336 1.00 86.06 85 SER A N 1
ATOM 609 C CA . SER A 1 85 ? 12.997 -7.678 -7.452 1.00 86.06 85 SER A CA 1
ATOM 610 C C . SER A 1 85 ? 13.629 -8.884 -8.146 1.00 86.06 85 SER A C 1
ATOM 612 O O . SER A 1 85 ? 14.848 -8.972 -8.314 1.00 86.06 85 SER A O 1
ATOM 614 N N . ALA A 1 86 ? 12.790 -9.785 -8.666 1.00 86.75 86 ALA A N 1
ATOM 615 C CA . ALA A 1 86 ? 13.243 -10.863 -9.552 1.00 86.75 86 ALA A CA 1
ATOM 616 C C . ALA A 1 86 ? 13.499 -10.386 -11.000 1.00 86.75 86 ALA A C 1
ATOM 618 O O . ALA A 1 86 ? 14.121 -11.094 -11.798 1.00 86.75 86 ALA A O 1
ATOM 619 N N . VAL A 1 87 ? 13.020 -9.190 -11.347 1.00 93.44 87 VAL A N 1
ATOM 620 C CA . VAL A 1 87 ? 13.050 -8.581 -12.683 1.00 93.44 87 VAL A CA 1
ATOM 621 C C . VAL A 1 87 ? 13.962 -7.342 -12.708 1.00 93.44 87 VAL A C 1
ATOM 623 O O . VAL A 1 87 ? 14.084 -6.595 -11.738 1.00 93.44 87 VAL A O 1
ATOM 626 N N . SER A 1 88 ? 14.636 -7.089 -13.835 1.00 93.31 88 SER A N 1
ATOM 627 C CA . SER A 1 88 ? 15.448 -5.870 -13.995 1.00 93.31 88 SER A CA 1
ATOM 628 C C . SER A 1 88 ? 14.590 -4.608 -13.890 1.00 93.31 88 SER A C 1
ATOM 630 O O . SER A 1 88 ? 13.474 -4.592 -14.399 1.00 93.31 88 SER A O 1
ATOM 632 N N . TYR A 1 89 ? 15.148 -3.550 -13.294 1.00 91.12 89 TYR A N 1
ATOM 633 C CA . TYR A 1 89 ? 14.470 -2.264 -13.040 1.00 91.12 89 TYR A CA 1
ATOM 634 C C . TYR A 1 89 ? 13.321 -2.318 -12.031 1.00 91.12 89 TYR A C 1
ATOM 636 O O . TYR A 1 89 ? 12.608 -1.334 -11.873 1.00 91.12 89 TYR A O 1
ATOM 644 N N . GLU A 1 90 ? 13.193 -3.443 -11.333 1.00 94.06 90 GLU A N 1
ATOM 645 C CA . GLU A 1 90 ? 12.386 -3.561 -10.125 1.00 94.06 90 GLU A CA 1
ATOM 646 C C . GLU A 1 90 ? 10.867 -3.302 -10.294 1.00 94.06 90 GLU A C 1
ATOM 648 O O . GLU A 1 90 ? 10.233 -2.768 -9.386 1.00 94.06 90 GLU A O 1
ATOM 653 N N . PRO A 1 91 ? 10.226 -3.694 -11.420 1.00 97.12 91 PRO A N 1
ATOM 654 C CA . PRO A 1 91 ? 8.801 -3.429 -11.628 1.00 97.12 91 PRO A CA 1
ATOM 655 C C . PRO A 1 91 ? 7.879 -4.266 -10.726 1.00 97.12 9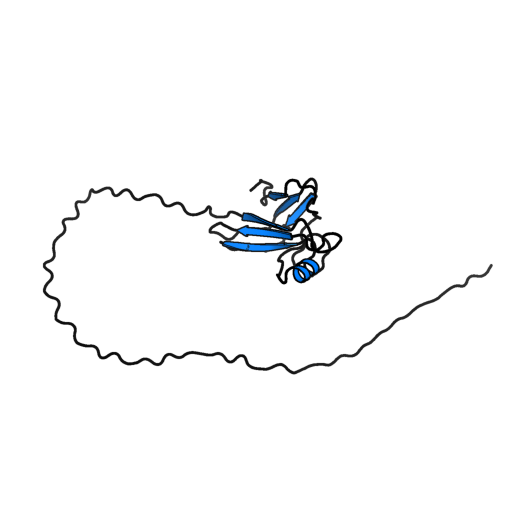1 PRO A C 1
ATOM 657 O O . PRO A 1 91 ? 6.708 -3.926 -10.573 1.00 97.12 91 PRO A O 1
ATOM 660 N N . ASP A 1 92 ? 8.379 -5.351 -10.129 1.00 97.62 92 ASP A N 1
ATOM 661 C CA . ASP A 1 92 ? 7.620 -6.209 -9.216 1.00 97.62 92 ASP A CA 1
ATOM 662 C C . ASP A 1 92 ? 7.840 -5.866 -7.727 1.00 97.62 92 ASP A C 1
ATOM 664 O O . ASP A 1 92 ? 7.379 -6.615 -6.863 1.00 97.62 92 ASP A O 1
ATOM 668 N N . GLU A 1 93 ? 8.488 -4.734 -7.401 1.00 97.44 93 GLU A N 1
ATOM 669 C CA . GLU A 1 93 ? 8.552 -4.235 -6.020 1.00 97.44 93 GLU A CA 1
ATOM 670 C C . GLU A 1 93 ? 7.153 -4.141 -5.421 1.00 97.44 93 GLU A C 1
ATOM 672 O O . GLU A 1 93 ? 6.215 -3.699 -6.082 1.00 97.44 93 GLU A O 1
ATOM 677 N N . ALA A 1 94 ? 7.004 -4.514 -4.151 1.00 98.00 94 ALA A N 1
ATOM 678 C CA . ALA A 1 94 ? 5.688 -4.543 -3.526 1.00 98.00 94 ALA A CA 1
ATOM 679 C C . ALA A 1 94 ? 5.708 -4.290 -2.022 1.00 98.00 94 ALA A C 1
ATOM 681 O O . ALA A 1 94 ? 6.668 -4.597 -1.318 1.00 98.00 94 ALA A O 1
ATOM 682 N N . VAL A 1 95 ? 4.597 -3.777 -1.502 1.00 98.25 95 VAL A N 1
ATOM 683 C CA . VAL A 1 95 ? 4.345 -3.579 -0.074 1.00 98.25 95 VAL A CA 1
ATOM 684 C C . VAL A 1 95 ? 3.010 -4.224 0.280 1.00 98.25 95 VAL A C 1
ATOM 686 O O . VAL A 1 95 ? 1.983 -3.953 -0.343 1.00 98.25 95 VAL A O 1
ATOM 689 N N . LEU A 1 96 ? 3.014 -5.073 1.308 1.00 98.69 96 LEU A N 1
ATOM 690 C CA . LEU A 1 96 ? 1.803 -5.672 1.859 1.00 98.69 96 LEU A CA 1
ATOM 691 C C . LEU A 1 96 ? 1.303 -4.834 3.028 1.00 98.69 96 LEU A C 1
ATOM 693 O O . LEU A 1 96 ? 1.992 -4.691 4.041 1.00 98.69 96 LEU A O 1
ATOM 697 N N . LEU A 1 97 ? 0.068 -4.359 2.922 1.00 98.50 97 LEU A N 1
ATOM 698 C CA . LEU A 1 97 ? -0.659 -3.760 4.032 1.00 98.50 97 LEU A CA 1
ATOM 699 C C . LEU A 1 97 ? -1.476 -4.819 4.759 1.00 98.50 97 LEU A C 1
ATOM 701 O O . LEU A 1 97 ? -2.153 -5.631 4.131 1.00 98.50 97 LEU A O 1
ATOM 705 N N . TRP A 1 98 ? -1.459 -4.786 6.090 1.00 98.25 98 TRP A N 1
ATOM 706 C CA . TRP A 1 98 ? -2.265 -5.672 6.926 1.00 98.25 98 TRP A CA 1
ATOM 707 C C . TRP A 1 98 ? -3.026 -4.881 7.984 1.00 98.25 98 TRP A C 1
ATOM 709 O O . TRP A 1 98 ? -2.426 -4.296 8.884 1.00 98.25 98 TRP A O 1
ATOM 719 N N . ASN A 1 99 ? -4.358 -4.913 7.920 1.00 97.31 99 ASN A N 1
ATOM 720 C CA . ASN A 1 99 ? -5.194 -4.446 9.016 1.00 97.31 99 ASN A CA 1
ATOM 721 C C . ASN A 1 99 ? -5.287 -5.549 10.074 1.00 97.31 99 ASN A C 1
ATOM 723 O O . ASN A 1 99 ? -6.040 -6.512 9.930 1.00 97.31 99 ASN A O 1
ATOM 727 N N . VAL A 1 100 ? -4.518 -5.416 11.152 1.00 96.06 100 VAL A N 1
ATOM 728 C CA . VAL A 1 100 ? -4.557 -6.347 12.289 1.00 96.06 100 VAL A CA 1
ATOM 729 C C . VAL A 1 100 ? -5.653 -6.001 13.303 1.00 96.06 100 VAL A C 1
ATO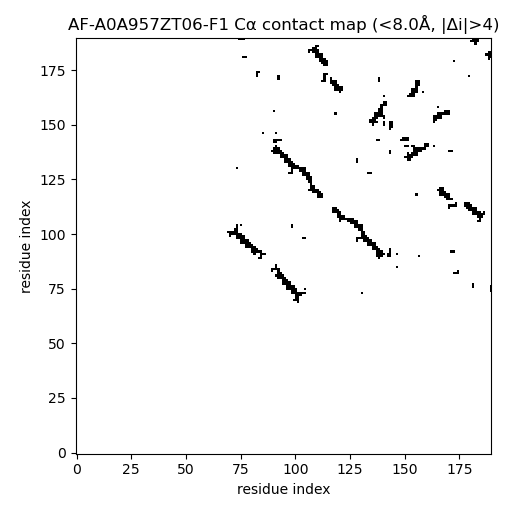M 731 O O . VAL A 1 100 ? -5.884 -6.790 14.227 1.00 96.06 100 VAL A O 1
ATOM 734 N N . GLY A 1 101 ? -6.309 -4.848 13.134 1.00 93.81 101 GLY A N 1
ATOM 735 C CA . GLY A 1 101 ? -7.380 -4.333 13.983 1.00 93.81 101 GLY A CA 1
ATOM 736 C C . GLY A 1 101 ? -8.719 -5.057 13.818 1.00 93.81 101 GLY A C 1
ATOM 737 O O . GLY A 1 101 ? -8.870 -5.986 13.017 1.00 93.81 101 GLY A O 1
ATOM 738 N N . GLY A 1 102 ? -9.687 -4.638 14.635 1.00 93.25 102 GLY A N 1
ATOM 739 C CA . GLY A 1 102 ? -11.042 -5.199 14.681 1.00 93.25 102 GLY A CA 1
ATOM 740 C C . GLY A 1 102 ? -12.067 -4.493 13.785 1.00 93.25 102 GLY A C 1
ATOM 741 O O . GLY A 1 102 ? -13.148 -5.035 13.569 1.00 93.25 102 GLY A O 1
ATOM 742 N N . THR A 1 103 ? -11.749 -3.314 13.250 1.00 95.12 103 THR A N 1
ATOM 743 C CA . THR A 1 103 ? -12.621 -2.503 12.391 1.00 95.12 103 THR A CA 1
ATOM 744 C C . THR A 1 103 ? -11.989 -2.278 11.025 1.00 95.12 103 THR A C 1
ATOM 746 O O . THR A 1 103 ? -10.770 -2.325 10.864 1.00 95.12 103 THR A O 1
ATOM 749 N N . ALA A 1 104 ? -12.835 -2.059 10.020 1.00 96.56 104 ALA A N 1
ATOM 750 C CA . ALA A 1 104 ? -12.384 -1.711 8.682 1.00 96.56 104 ALA A CA 1
ATOM 751 C C . ALA A 1 104 ? -11.673 -0.346 8.696 1.00 96.56 104 ALA A C 1
ATOM 753 O O . ALA A 1 104 ? -12.044 0.525 9.485 1.00 96.56 104 ALA A O 1
ATOM 754 N N . GLN A 1 105 ? -10.672 -0.166 7.832 1.00 97.62 105 GLN A N 1
ATOM 755 C CA . GLN A 1 105 ? -9.893 1.070 7.730 1.00 97.62 105 GLN A CA 1
ATOM 756 C C . GLN A 1 105 ? -9.963 1.626 6.308 1.00 97.62 105 GLN A C 1
ATOM 758 O O . GLN A 1 105 ? -9.562 0.948 5.364 1.00 97.62 105 GLN A O 1
ATOM 763 N N . SER A 1 106 ? -10.451 2.860 6.158 1.00 97.88 106 SER A N 1
ATOM 764 C CA . SER A 1 106 ? -10.310 3.602 4.899 1.00 97.88 106 SER A CA 1
ATOM 765 C C . SER A 1 106 ? -8.840 3.934 4.670 1.00 97.88 106 SER A C 1
ATOM 767 O O . SER A 1 106 ? -8.174 4.372 5.611 1.00 97.88 106 SER A O 1
ATOM 769 N N . LEU A 1 107 ? -8.355 3.737 3.445 1.00 98.44 107 LEU A N 1
ATOM 770 C CA . LEU A 1 107 ? -6.987 4.091 3.066 1.00 98.44 107 LEU A CA 1
ATOM 771 C C . LEU A 1 107 ? -6.888 5.462 2.387 1.00 98.44 107 LEU A C 1
ATOM 773 O O . LEU A 1 107 ? -5.785 5.895 2.094 1.00 98.44 107 LEU A O 1
ATOM 777 N N . ALA A 1 108 ? -7.994 6.176 2.160 1.00 98.69 108 ALA A N 1
ATOM 778 C CA . ALA A 1 108 ? -7.950 7.506 1.547 1.00 98.69 108 ALA A CA 1
ATOM 779 C C . ALA A 1 108 ? -7.015 8.457 2.320 1.00 98.69 108 ALA A C 1
ATOM 781 O O . ALA A 1 108 ? -7.172 8.632 3.528 1.00 98.69 108 ALA A O 1
ATOM 782 N N . GLY A 1 109 ? -6.039 9.049 1.625 1.00 98.56 109 GLY A N 1
ATOM 783 C CA . GLY A 1 109 ? -5.039 9.953 2.202 1.00 98.56 109 GLY A CA 1
ATOM 784 C C . GLY A 1 109 ? -3.863 9.274 2.912 1.00 98.56 109 GLY A C 1
ATOM 785 O O . GLY A 1 109 ? -2.902 9.957 3.256 1.00 98.56 109 GLY A O 1
ATOM 786 N N . TRP A 1 110 ? -3.891 7.952 3.108 1.00 98.75 110 TRP A N 1
ATOM 787 C CA . TRP A 1 110 ? -2.750 7.217 3.659 1.00 98.75 110 TRP A CA 1
ATOM 788 C C . TRP A 1 110 ? -1.569 7.263 2.694 1.00 98.75 110 TRP A C 1
ATOM 790 O O . TRP A 1 110 ? -1.746 7.444 1.489 1.00 98.75 110 TRP A O 1
ATOM 800 N N . SER A 1 111 ? -0.350 7.067 3.192 1.00 98.62 111 SER A N 1
ATOM 801 C CA . SER A 1 111 ? 0.829 7.102 2.321 1.00 98.62 111 SER A CA 1
ATOM 802 C C . SER A 1 111 ? 1.956 6.173 2.747 1.00 98.62 111 SER A C 1
ATOM 804 O O . SER A 1 111 ? 2.163 5.900 3.932 1.00 98.62 111 SER A O 1
ATOM 806 N N . PHE A 1 112 ? 2.715 5.729 1.747 1.00 97.31 112 PHE A N 1
ATOM 807 C CA . PHE A 1 112 ? 4.016 5.098 1.919 1.00 97.31 112 PHE A CA 1
ATOM 808 C C . PHE A 1 112 ? 5.107 6.146 1.735 1.00 97.31 112 PHE A C 1
ATOM 810 O O . PHE A 1 112 ? 5.041 6.969 0.820 1.00 97.31 112 PHE A O 1
ATOM 817 N N . GLN A 1 113 ? 6.149 6.087 2.556 1.00 97.56 113 GLN A N 1
ATOM 818 C CA . GLN A 1 113 ? 7.335 6.915 2.382 1.00 97.56 113 GLN A CA 1
ATOM 819 C C . GLN A 1 113 ? 8.598 6.063 2.507 1.00 97.56 113 GLN A C 1
ATOM 821 O O . GLN A 1 113 ? 8.824 5.432 3.542 1.00 97.56 113 GLN A O 1
ATOM 826 N N . ALA A 1 114 ? 9.424 6.093 1.460 1.00 96.06 114 ALA A N 1
ATOM 827 C CA . ALA A 1 114 ? 10.749 5.488 1.418 1.00 96.06 114 ALA A CA 1
ATOM 828 C C . ALA A 1 114 ? 11.773 6.568 1.061 1.00 96.06 114 ALA A C 1
ATOM 830 O O . ALA A 1 114 ? 11.713 7.189 -0.004 1.00 96.06 114 ALA A O 1
ATOM 831 N N . ASN A 1 115 ? 12.722 6.812 1.966 1.00 90.88 115 ASN A N 1
ATOM 832 C CA . ASN A 1 115 ? 13.670 7.924 1.857 1.00 90.88 115 ASN A CA 1
ATOM 833 C C . ASN A 1 115 ? 12.944 9.272 1.623 1.00 90.88 115 ASN A C 1
ATOM 835 O O . ASN A 1 115 ? 12.078 9.665 2.405 1.00 90.88 115 ASN A O 1
ATOM 839 N N . SER A 1 116 ? 13.296 9.997 0.555 1.00 92.88 116 SER A N 1
ATOM 840 C CA . SER A 1 116 ? 12.669 11.265 0.161 1.00 92.88 116 SER A CA 1
ATOM 841 C C . SER A 1 116 ? 11.450 1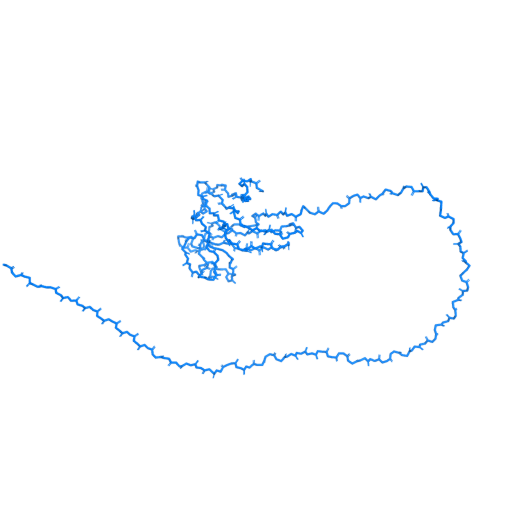1.102 -0.754 1.00 92.88 116 SER A C 1
ATOM 843 O O . SER A 1 116 ? 10.848 12.107 -1.129 1.00 92.88 116 SER A O 1
ATOM 845 N N . ARG A 1 117 ? 11.084 9.869 -1.129 1.00 96.88 117 ARG A N 1
ATOM 846 C CA . ARG A 1 117 ? 9.962 9.576 -2.028 1.00 96.88 117 ARG A CA 1
ATOM 847 C C . ARG A 1 117 ? 8.729 9.155 -1.242 1.00 96.88 117 ARG A C 1
ATOM 849 O O . ARG A 1 117 ? 8.830 8.517 -0.194 1.00 96.88 117 ARG A O 1
ATOM 856 N N . ARG A 1 118 ? 7.566 9.533 -1.762 1.00 97.62 118 ARG A N 1
ATOM 857 C CA . ARG A 1 118 ? 6.263 9.271 -1.160 1.00 97.62 118 ARG A CA 1
ATOM 858 C C . ARG A 1 118 ? 5.259 8.945 -2.254 1.00 97.62 118 ARG A C 1
ATOM 860 O O . ARG A 1 118 ? 5.292 9.569 -3.313 1.00 97.62 118 ARG A O 1
ATOM 867 N N . VAL A 1 119 ? 4.372 8.011 -1.943 1.00 98.56 119 VAL A N 1
ATOM 868 C CA . VAL A 1 119 ? 3.166 7.708 -2.717 1.00 98.56 119 VAL A CA 1
ATOM 869 C C . VAL A 1 119 ? 1.970 7.720 -1.779 1.00 98.56 119 VAL A C 1
ATOM 871 O O . VAL A 1 119 ? 2.089 7.319 -0.617 1.00 98.56 119 VAL A O 1
ATOM 874 N N . THR A 1 120 ? 0.835 8.201 -2.264 1.00 98.75 120 THR A N 1
ATOM 875 C CA . THR A 1 120 ? -0.346 8.460 -1.438 1.00 98.75 120 THR A CA 1
ATOM 876 C C . THR A 1 120 ? -1.571 7.827 -2.075 1.00 98.75 120 THR A C 1
ATOM 878 O O . THR A 1 120 ? -1.768 7.902 -3.282 1.00 98.75 120 THR A O 1
ATOM 881 N N . PHE A 1 121 ? -2.423 7.220 -1.259 1.00 98.75 121 PHE A N 1
ATOM 882 C CA . PHE A 1 121 ? -3.754 6.807 -1.680 1.00 98.75 121 PHE A CA 1
ATOM 883 C C . PHE A 1 121 ? -4.594 8.055 -1.982 1.00 98.75 121 PHE A C 1
ATOM 885 O O . PHE A 1 121 ? -4.794 8.864 -1.065 1.00 98.75 121 PHE A O 1
ATOM 892 N N . PRO A 1 122 ? -5.123 8.218 -3.211 1.00 98.62 122 PRO A N 1
ATOM 893 C CA . PRO A 1 122 ? -5.890 9.405 -3.566 1.00 98.62 122 PRO A CA 1
ATOM 894 C C . PRO A 1 122 ? -7.035 9.641 -2.584 1.00 98.62 122 PRO A C 1
ATOM 896 O O . PRO A 1 122 ? -7.723 8.700 -2.187 1.00 98.62 122 PRO A O 1
ATOM 899 N N . LEU A 1 123 ? -7.303 10.895 -2.213 1.00 98.31 123 LEU A N 1
ATOM 900 C CA . LEU A 1 123 ? -8.416 11.225 -1.303 1.00 98.31 123 LEU A CA 1
ATOM 901 C C . LEU A 1 123 ? -9.791 10.803 -1.855 1.00 98.31 123 LEU A C 1
ATOM 903 O O . LEU A 1 123 ? -10.757 10.693 -1.105 1.00 98.31 123 LEU A O 1
ATOM 907 N N . THR A 1 124 ? -9.880 10.578 -3.166 1.00 98.19 124 THR A N 1
ATOM 908 C CA . THR A 1 124 ? -11.072 10.106 -3.878 1.00 98.19 124 THR A CA 1
ATOM 909 C C . THR A 1 124 ? -11.238 8.587 -3.855 1.00 98.19 124 THR A C 1
ATOM 911 O O . THR A 1 124 ? -12.286 8.096 -4.279 1.00 98.19 124 THR A O 1
ATOM 914 N N . THR A 1 125 ? -10.241 7.827 -3.387 1.00 98.31 125 THR A N 1
ATOM 915 C CA . THR A 1 125 ? -10.339 6.367 -3.335 1.00 98.31 125 THR A CA 1
ATOM 916 C C . THR A 1 125 ? -11.425 5.917 -2.362 1.00 98.31 125 THR A C 1
ATOM 918 O O . THR A 1 125 ? -11.648 6.512 -1.308 1.00 98.31 125 THR A O 1
ATOM 921 N N . THR A 1 126 ? -12.086 4.815 -2.706 1.00 98.06 126 THR A N 1
ATOM 922 C CA . THR A 1 126 ? -13.053 4.131 -1.834 1.00 98.06 126 THR A CA 1
ATOM 923 C C . THR A 1 126 ? -12.481 2.843 -1.244 1.00 98.06 126 THR A C 1
ATOM 925 O O . THR A 1 126 ? -13.214 2.055 -0.645 1.00 98.06 126 THR A O 1
ATOM 928 N N . LEU A 1 127 ? -11.172 2.615 -1.402 1.00 98.31 127 LEU A N 1
ATOM 929 C CA . LEU A 1 127 ? -10.508 1.415 -0.915 1.00 98.31 127 LEU A CA 1
ATOM 930 C C . LEU A 1 127 ? -10.529 1.357 0.618 1.00 98.31 127 LEU A C 1
ATOM 932 O O . LEU A 1 127 ? -10.021 2.237 1.319 1.00 98.31 127 LEU A O 1
ATOM 936 N N . VAL A 1 128 ? -11.104 0.271 1.129 1.00 98.12 128 VAL A N 1
ATOM 937 C CA . VAL A 1 128 ? -11.216 -0.020 2.557 1.00 98.12 128 VAL A CA 1
ATOM 938 C C . VAL A 1 128 ? -10.554 -1.361 2.841 1.00 98.12 128 VAL A C 1
ATOM 940 O O . VAL A 1 128 ? -10.937 -2.386 2.279 1.00 98.12 128 VAL A O 1
ATOM 943 N N . LEU A 1 129 ? -9.597 -1.374 3.769 1.00 98.00 129 LEU A N 1
ATOM 944 C CA . LEU A 1 129 ? -8.953 -2.594 4.236 1.00 98.00 129 LEU A CA 1
ATOM 945 C C . LEU A 1 129 ? -9.766 -3.206 5.382 1.00 98.00 129 LEU A C 1
ATOM 947 O O . LEU A 1 129 ? -9.807 -2.680 6.501 1.00 98.00 129 LEU A O 1
ATOM 951 N N . ALA A 1 130 ? -10.440 -4.320 5.099 1.00 97.50 130 ALA A N 1
ATOM 952 C CA . ALA A 1 130 ? -11.307 -5.005 6.053 1.00 97.50 130 ALA A CA 1
ATOM 953 C C . ALA A 1 130 ? -10.530 -5.534 7.284 1.00 97.50 130 ALA A C 1
ATOM 955 O O . ALA A 1 130 ? -9.319 -5.779 7.196 1.00 97.50 130 ALA A O 1
ATOM 956 N N . PRO A 1 131 ? -11.198 -5.747 8.435 1.00 96.69 131 PRO A N 1
ATOM 957 C CA . PRO A 1 131 ? -10.550 -6.285 9.628 1.00 96.69 131 PRO A CA 1
ATOM 958 C C . PRO A 1 131 ? -9.836 -7.602 9.339 1.00 96.69 131 PRO A C 1
ATOM 960 O O . PRO A 1 131 ? -10.398 -8.486 8.693 1.00 96.69 131 PRO A O 1
ATOM 963 N N . ARG A 1 132 ? -8.621 -7.763 9.869 1.00 95.00 132 ARG A N 1
ATOM 964 C CA . ARG A 1 132 ? -7.816 -8.993 9.759 1.00 95.00 132 ARG A CA 1
ATOM 965 C C . ARG A 1 132 ? -7.456 -9.395 8.323 1.00 95.00 132 ARG A C 1
ATOM 967 O O . ARG A 1 132 ? -6.964 -10.505 8.130 1.00 95.00 132 ARG A O 1
ATOM 974 N N . THR A 1 133 ? -7.635 -8.510 7.342 1.00 97.81 133 THR A N 1
ATOM 975 C CA . THR A 1 133 ? -7.294 -8.756 5.932 1.00 97.81 133 THR A CA 1
ATOM 976 C C . THR A 1 133 ? -6.036 -8.013 5.504 1.00 97.81 133 THR A C 1
ATOM 978 O O . THR A 1 133 ? -5.611 -7.050 6.148 1.00 97.81 133 THR A O 1
ATOM 981 N N . ARG A 1 134 ? -5.435 -8.486 4.412 1.00 98.19 134 ARG A N 1
ATOM 982 C CA . ARG A 1 134 ? -4.217 -7.934 3.826 1.00 98.19 134 ARG A CA 1
ATOM 983 C C . ARG A 1 134 ? -4.401 -7.689 2.336 1.00 98.19 134 ARG A C 1
ATOM 985 O O . ARG A 1 134 ? -5.169 -8.412 1.705 1.00 98.19 134 ARG A O 1
ATOM 992 N N . LEU A 1 135 ? -3.676 -6.717 1.803 1.00 98.50 135 LEU A N 1
ATOM 993 C CA . LEU A 1 135 ? -3.599 -6.448 0.372 1.00 98.50 135 LEU A CA 1
ATOM 994 C C . LEU A 1 135 ? -2.166 -6.124 -0.035 1.00 98.50 135 LEU A C 1
ATOM 996 O O . LEU A 1 135 ? -1.371 -5.680 0.794 1.00 98.50 135 LEU A O 1
ATOM 1000 N N . TRP A 1 136 ? -1.864 -6.355 -1.305 1.00 98.62 136 TRP A N 1
ATOM 1001 C CA . TRP A 1 136 ? -0.623 -5.926 -1.930 1.00 98.62 136 TRP A CA 1
ATOM 1002 C C . TRP A 1 136 ? -0.839 -4.634 -2.700 1.00 98.62 136 TRP A C 1
ATOM 1004 O O . TRP A 1 136 ? -1.873 -4.452 -3.346 1.00 98.62 136 TRP A O 1
ATOM 1014 N N . CYS A 1 137 ? 0.174 -3.784 -2.656 1.00 98.69 137 CYS A N 1
ATOM 1015 C CA . CYS A 1 137 ? 0.393 -2.749 -3.643 1.00 98.69 137 CYS A CA 1
ATOM 1016 C C . CYS A 1 137 ? 1.778 -2.939 -4.249 1.00 98.69 137 CYS A C 1
ATOM 1018 O O . CYS A 1 137 ? 2.690 -3.325 -3.514 1.00 98.69 137 CYS A O 1
ATOM 1020 N N . ALA A 1 138 ? 1.931 -2.694 -5.544 1.00 98.44 138 ALA A N 1
ATOM 1021 C CA . ALA A 1 138 ? 3.179 -2.941 -6.262 1.00 98.44 138 ALA A CA 1
ATOM 1022 C C . ALA A 1 138 ? 3.653 -1.725 -7.064 1.00 98.44 138 ALA A C 1
ATOM 1024 O O . ALA A 1 138 ? 2.908 -0.773 -7.254 1.00 98.44 138 ALA A O 1
ATOM 1025 N N . ALA A 1 139 ? 4.889 -1.744 -7.554 1.00 98.12 139 ALA A N 1
ATOM 1026 C CA . ALA A 1 139 ? 5.343 -0.743 -8.509 1.00 98.12 139 ALA A CA 1
ATOM 1027 C C . ALA A 1 139 ? 4.521 -0.838 -9.802 1.00 98.12 139 ALA A C 1
ATOM 1029 O O . ALA A 1 139 ? 3.924 0.160 -10.197 1.00 98.12 139 ALA A O 1
ATOM 1030 N N . GLN A 1 140 ? 4.434 -2.032 -10.398 1.00 98.44 140 GLN A N 1
ATOM 1031 C CA . GLN A 1 140 ? 3.580 -2.339 -11.547 1.00 98.44 140 GLN A CA 1
ATOM 1032 C C . GLN A 1 140 ? 2.771 -3.618 -11.291 1.00 98.44 140 GLN A C 1
ATOM 1034 O O . GLN A 1 140 ? 3.325 -4.676 -10.966 1.00 98.44 140 GLN A O 1
ATOM 1039 N N . ALA A 1 141 ? 1.455 -3.544 -11.463 1.00 98.56 141 ALA A N 1
ATOM 1040 C CA . ALA A 1 141 ? 0.523 -4.637 -11.227 1.00 98.56 141 ALA A CA 1
ATOM 1041 C C . ALA A 1 141 ? 0.804 -5.864 -12.103 1.00 98.56 141 ALA A C 1
ATOM 1043 O O . ALA A 1 141 ? 0.876 -6.989 -11.595 1.00 98.56 141 ALA A O 1
ATOM 1044 N N . GLU A 1 142 ? 0.999 -5.666 -13.410 1.00 98.38 142 GLU A N 1
ATOM 1045 C CA . GLU A 1 142 ? 1.231 -6.774 -14.346 1.00 98.38 142 GLU A CA 1
ATOM 1046 C C . GLU A 1 142 ? 2.540 -7.521 -14.050 1.00 98.38 142 GLU A C 1
ATOM 1048 O O . GLU A 1 142 ? 2.587 -8.758 -14.110 1.00 98.38 142 GLU A O 1
ATOM 1053 N N . ALA A 1 143 ? 3.596 -6.787 -13.689 1.00 98.06 143 ALA A N 1
ATOM 1054 C CA . ALA A 1 143 ? 4.891 -7.366 -13.349 1.00 98.06 143 ALA A CA 1
ATOM 1055 C C . ALA A 1 143 ? 4.812 -8.191 -12.059 1.00 98.06 143 ALA A C 1
ATOM 1057 O O . ALA A 1 143 ? 5.221 -9.354 -12.053 1.00 98.06 143 ALA A O 1
ATOM 1058 N N . PHE A 1 144 ? 4.205 -7.644 -11.000 1.00 98.31 144 PHE A N 1
ATOM 1059 C CA . PHE A 1 144 ? 4.018 -8.368 -9.742 1.00 98.31 144 PHE A CA 1
ATOM 1060 C C . PHE A 1 144 ? 3.203 -9.651 -9.931 1.00 98.31 144 PHE A C 1
ATOM 1062 O O . PHE A 1 144 ? 3.605 -10.723 -9.470 1.00 98.31 144 PHE A O 1
ATOM 1069 N N . ARG A 1 145 ? 2.091 -9.578 -10.672 1.00 98.12 145 ARG A N 1
ATOM 1070 C CA . ARG A 1 145 ? 1.262 -10.752 -10.975 1.00 98.12 145 ARG A CA 1
ATOM 1071 C C . ARG A 1 145 ? 2.052 -11.816 -11.736 1.00 98.12 145 ARG A C 1
ATOM 1073 O O . ARG A 1 145 ? 1.894 -13.003 -11.464 1.00 98.12 145 ARG A O 1
ATOM 1080 N N . THR A 1 146 ? 2.925 -11.406 -12.653 1.00 97.62 146 THR A N 1
ATOM 1081 C CA . THR A 1 146 ? 3.791 -12.323 -13.408 1.00 97.62 146 THR A CA 1
ATOM 1082 C C . THR A 1 146 ? 4.821 -13.012 -12.509 1.00 97.62 146 THR A C 1
ATOM 1084 O O . THR A 1 146 ? 5.012 -14.223 -12.630 1.00 97.62 146 THR A O 1
ATOM 1087 N N . SER A 1 147 ? 5.457 -12.276 -11.593 1.00 97.56 147 SER A N 1
ATOM 1088 C CA . SER A 1 147 ? 6.474 -12.818 -10.682 1.00 97.56 147 SER A CA 1
ATOM 1089 C C . SER A 1 147 ? 5.889 -13.723 -9.592 1.00 97.56 147 SER A C 1
ATOM 1091 O O . SER A 1 147 ? 6.487 -14.748 -9.259 1.00 97.56 147 SER A O 1
ATOM 1093 N N . PHE A 1 148 ? 4.723 -13.372 -9.039 1.00 97.25 148 PHE A N 1
ATOM 1094 C CA . PHE A 1 148 ? 4.188 -14.007 -7.826 1.00 97.25 148 PHE A CA 1
ATOM 1095 C C . PHE A 1 148 ? 2.886 -14.789 -8.023 1.00 97.25 148 PHE A C 1
ATOM 1097 O O . PHE A 1 148 ? 2.550 -15.615 -7.175 1.00 97.25 148 PHE A O 1
ATOM 1104 N N . GLY A 1 149 ? 2.153 -14.570 -9.117 1.00 97.31 149 GLY A N 1
ATOM 1105 C CA . GLY A 1 149 ? 0.839 -15.182 -9.338 1.00 97.31 149 GLY A CA 1
ATOM 1106 C C . GLY A 1 149 ? -0.251 -14.676 -8.386 1.00 97.31 149 GLY A C 1
ATOM 1107 O O . GLY A 1 149 ? -1.235 -15.379 -8.165 1.00 97.31 149 GLY A O 1
ATOM 1108 N N . GLU A 1 150 ? -0.068 -13.488 -7.807 1.00 97.81 150 GLU A N 1
ATOM 1109 C CA . GLU A 1 150 ? -0.967 -12.857 -6.835 1.00 97.81 150 GLU A CA 1
ATOM 1110 C C . GLU A 1 150 ? -1.525 -11.543 -7.396 1.00 97.81 150 GLU A C 1
ATOM 1112 O O . GLU A 1 150 ? -0.843 -10.833 -8.137 1.00 97.81 150 GLU A O 1
ATOM 1117 N N . GLU A 1 151 ? -2.760 -11.204 -7.021 1.00 97.75 151 GLU A N 1
ATOM 1118 C CA . GLU A 1 151 ? -3.379 -9.931 -7.404 1.00 97.75 151 GLU A CA 1
ATOM 1119 C C . GLU A 1 151 ? -2.947 -8.788 -6.478 1.00 97.75 151 GLU A C 1
ATOM 1121 O O . GLU A 1 151 ? -2.751 -8.967 -5.269 1.00 97.75 151 GLU A O 1
ATOM 1126 N N . VAL A 1 152 ? -2.875 -7.584 -7.045 1.00 98.38 152 VAL A N 1
ATOM 1127 C CA . VAL A 1 152 ? -2.624 -6.340 -6.312 1.00 98.38 152 VAL A CA 1
ATOM 1128 C C . VAL A 1 152 ? -3.870 -5.467 -6.295 1.00 98.38 152 VAL A C 1
ATOM 1130 O O . VAL A 1 152 ? -4.754 -5.585 -7.138 1.00 98.38 152 VAL A O 1
ATOM 1133 N N . TYR A 1 153 ? -3.944 -4.588 -5.303 1.00 98.62 153 TYR A N 1
ATOM 1134 C CA . TYR A 1 153 ? -5.054 -3.652 -5.142 1.00 98.62 153 TYR A CA 1
ATOM 1135 C C . TYR A 1 153 ? -4.664 -2.223 -5.496 1.00 98.62 153 TYR A C 1
ATOM 1137 O O . TYR A 1 153 ? -5.555 -1.412 -5.740 1.00 98.62 153 TYR A O 1
ATOM 1145 N N . CYS A 1 154 ? -3.368 -1.906 -5.496 1.00 98.75 154 CYS A N 1
ATOM 1146 C CA . CYS A 1 154 ? -2.884 -0.611 -5.940 1.00 98.75 154 CYS A CA 1
ATOM 1147 C C . CYS A 1 154 ? -1.495 -0.687 -6.583 1.00 98.75 154 CYS A C 1
ATOM 1149 O O . CYS A 1 154 ? -0.743 -1.629 -6.318 1.00 98.75 154 CYS A O 1
ATOM 1151 N N . GLU A 1 155 ? -1.161 0.290 -7.418 1.00 98.56 155 GLU A N 1
ATOM 1152 C CA . GLU A 1 155 ? 0.157 0.437 -8.029 1.00 98.56 155 GLU A CA 1
ATOM 1153 C C . GLU A 1 155 ? 0.695 1.872 -7.934 1.00 98.56 155 GLU A C 1
ATOM 1155 O O . GLU A 1 155 ? -0.047 2.787 -7.581 1.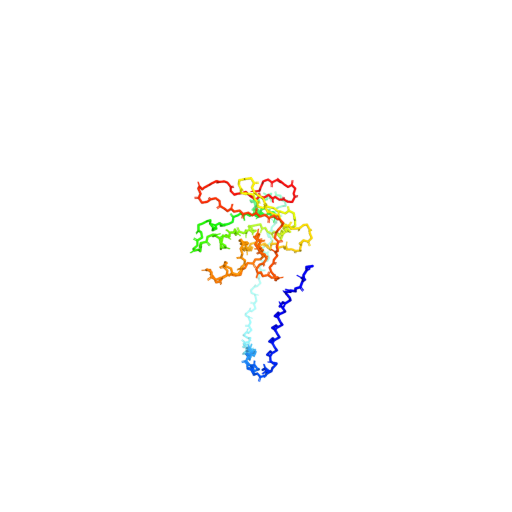00 98.56 155 GLU A O 1
ATOM 1160 N N . TRP A 1 156 ? 2.003 2.080 -8.123 1.00 98.38 156 TRP A N 1
ATOM 1161 C CA . TRP A 1 156 ? 2.625 3.397 -7.894 1.00 98.38 156 TRP A CA 1
ATOM 1162 C C . TRP A 1 156 ? 3.704 3.826 -8.892 1.00 98.38 156 TRP A C 1
ATOM 1164 O O . TRP A 1 156 ? 4.400 4.817 -8.644 1.00 98.38 156 TRP A O 1
ATOM 1174 N N . ALA A 1 157 ? 3.919 3.072 -9.967 1.00 96.38 157 ALA A N 1
ATOM 1175 C CA . ALA A 1 157 ? 4.839 3.452 -11.032 1.00 96.38 157 ALA A CA 1
ATOM 1176 C C . ALA A 1 157 ? 4.068 3.816 -12.307 1.00 96.38 157 ALA A C 1
ATOM 1178 O O . ALA A 1 157 ? 3.485 4.894 -12.381 1.00 96.38 157 ALA A O 1
ATOM 1179 N N . GLU A 1 158 ? 4.112 2.961 -13.323 1.00 96.06 158 GLU A N 1
ATOM 1180 C CA . GLU A 1 158 ? 3.313 3.132 -14.537 1.00 96.06 158 GLU A CA 1
ATOM 1181 C C . GLU A 1 158 ? 1.963 2.436 -14.336 1.00 96.06 158 GLU A C 1
ATOM 1183 O O . GLU A 1 158 ? 1.948 1.350 -13.763 1.00 96.06 158 GLU A O 1
ATOM 1188 N N . ASP A 1 159 ? 0.874 3.044 -14.822 1.00 97.44 159 ASP A N 1
ATOM 1189 C CA . ASP A 1 159 ? -0.455 2.412 -14.908 1.00 97.44 159 ASP A CA 1
ATOM 1190 C C . ASP A 1 159 ? -0.357 1.249 -15.902 1.00 97.44 159 ASP A C 1
ATOM 1192 O O . ASP A 1 159 ? -0.312 1.442 -17.126 1.00 97.44 159 ASP A O 1
ATOM 1196 N N . THR A 1 160 ? -0.196 0.045 -15.358 1.00 98.50 160 THR A N 1
ATOM 1197 C CA . THR A 1 160 ? -0.091 -1.195 -16.133 1.00 98.50 160 THR A CA 1
ATOM 1198 C C . THR A 1 160 ? -1.401 -1.964 -16.138 1.00 98.50 160 THR A C 1
ATOM 1200 O O . THR A 1 160 ? -1.608 -2.797 -17.018 1.00 98.50 160 THR A O 1
ATOM 1203 N N . ASP A 1 161 ? -2.312 -1.669 -15.211 1.00 98.25 161 ASP A N 1
ATOM 1204 C CA . ASP A 1 161 ? -3.628 -2.282 -15.153 1.00 98.25 161 ASP A CA 1
ATOM 1205 C C . ASP A 1 161 ? -4.688 -1.263 -14.721 1.00 98.25 161 ASP A C 1
ATOM 1207 O O . ASP A 1 161 ? -4.873 -0.993 -13.539 1.00 98.25 161 ASP A O 1
ATOM 1211 N N . ALA A 1 162 ? -5.499 -0.808 -15.679 1.00 97.69 162 ALA A N 1
ATOM 1212 C CA . ALA A 1 162 ? -6.557 0.175 -15.442 1.00 97.69 162 ALA A CA 1
ATOM 1213 C C . ALA A 1 162 ? -7.660 -0.274 -14.450 1.00 97.69 162 ALA A C 1
ATOM 1215 O O . ALA A 1 162 ? -8.558 0.512 -14.127 1.00 97.69 162 ALA A O 1
ATOM 1216 N N . ALA A 1 163 ? -7.675 -1.541 -14.015 1.00 97.75 163 ALA A N 1
ATOM 1217 C CA . ALA A 1 163 ? -8.551 -2.026 -12.947 1.00 97.75 163 ALA A CA 1
ATOM 1218 C C . ALA A 1 163 ? -7.925 -1.914 -11.542 1.00 97.75 163 ALA A C 1
ATOM 1220 O O . ALA A 1 163 ? -8.638 -2.073 -10.545 1.00 97.75 163 ALA A O 1
ATOM 1221 N N . VAL A 1 164 ? -6.623 -1.655 -11.454 1.00 98.44 164 VAL A N 1
ATOM 1222 C CA . VAL A 1 164 ? -5.862 -1.461 -10.220 1.00 98.44 164 VAL A CA 1
ATOM 1223 C C . VAL A 1 164 ? -5.852 0.027 -9.860 1.00 98.44 164 VAL A C 1
ATOM 1225 O O . VAL A 1 164 ? -5.920 0.905 -10.712 1.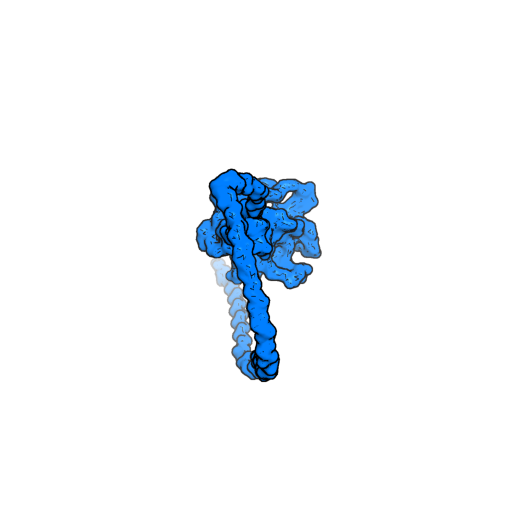00 98.44 164 VAL A O 1
ATOM 1228 N N . LEU A 1 165 ? -5.864 0.335 -8.561 1.00 98.62 165 LEU A N 1
ATOM 1229 C CA . LEU A 1 165 ? -5.823 1.721 -8.100 1.00 98.62 165 LEU A CA 1
ATOM 1230 C C . LEU A 1 165 ? -4.422 2.313 -8.288 1.00 98.62 165 LEU A C 1
ATOM 1232 O O . LEU A 1 165 ? -3.497 1.883 -7.605 1.00 98.62 165 LEU A O 1
ATOM 1236 N N . ASP A 1 166 ? -4.299 3.384 -9.063 1.00 98.69 166 ASP A N 1
ATOM 1237 C CA . ASP A 1 166 ? -3.079 4.192 -9.077 1.00 98.69 166 ASP A CA 1
ATOM 1238 C C . ASP A 1 166 ? -2.931 5.034 -7.804 1.00 98.69 166 ASP A C 1
ATOM 1240 O O . ASP A 1 166 ? -3.857 5.729 -7.363 1.00 98.69 166 ASP A O 1
ATOM 1244 N N . LEU A 1 167 ? -1.739 4.992 -7.213 1.00 98.75 167 LEU A N 1
ATOM 1245 C CA . LEU A 1 167 ? -1.330 5.892 -6.145 1.00 98.75 167 LEU A CA 1
ATOM 1246 C C . LEU A 1 167 ? -0.776 7.205 -6.705 1.00 98.75 167 LEU A C 1
ATOM 1248 O O . LEU A 1 167 ? -0.076 7.242 -7.712 1.00 98.75 167 LEU A O 1
ATOM 1252 N N . ASP A 1 168 ? -1.006 8.295 -5.976 1.00 98.50 168 ASP A N 1
ATOM 1253 C CA . ASP A 1 168 ? -0.439 9.598 -6.301 1.00 98.50 168 ASP A CA 1
ATOM 1254 C C . ASP A 1 168 ? 1.055 9.632 -5.939 1.00 98.50 168 ASP A C 1
ATOM 1256 O O . ASP A 1 168 ? 1.420 9.617 -4.758 1.00 98.50 168 ASP A O 1
ATOM 1260 N N . GLY A 1 169 ? 1.922 9.737 -6.946 1.00 97.62 169 GLY A N 1
ATOM 1261 C CA . GLY A 1 169 ? 3.372 9.883 -6.790 1.00 97.62 169 GLY A CA 1
ATOM 1262 C C . GLY A 1 169 ? 4.152 8.703 -7.362 1.00 97.62 169 GLY A C 1
ATOM 1263 O O . GLY A 1 169 ? 3.627 7.923 -8.138 1.00 97.62 169 GLY A O 1
ATOM 1264 N N . THR A 1 170 ? 5.423 8.579 -6.972 1.00 96.19 170 THR A N 1
ATOM 1265 C CA . THR A 1 170 ? 6.269 7.434 -7.351 1.00 96.19 170 THR A CA 1
ATOM 1266 C C . THR A 1 170 ? 7.154 7.015 -6.187 1.00 96.19 170 THR A C 1
ATOM 1268 O O . THR A 1 170 ? 7.747 7.874 -5.520 1.00 96.19 170 THR A O 1
ATOM 1271 N N . LEU A 1 171 ? 7.302 5.711 -5.977 1.00 95.69 171 LEU A N 1
ATOM 1272 C CA . LEU A 1 171 ? 8.155 5.120 -4.948 1.00 95.69 171 LEU A CA 1
ATOM 1273 C C . LEU A 1 171 ? 9.193 4.197 -5.594 1.00 95.69 171 LEU A C 1
ATOM 1275 O O . LEU A 1 171 ? 8.958 3.627 -6.653 1.00 95.69 171 LEU A O 1
ATOM 1279 N N . THR A 1 172 ? 10.345 4.066 -4.945 1.00 93.50 172 THR A N 1
ATOM 1280 C CA . THR A 1 172 ? 11.329 3.013 -5.228 1.00 93.50 172 THR A CA 1
ATOM 1281 C C . THR A 1 172 ? 11.852 2.541 -3.890 1.00 93.50 172 THR A C 1
ATOM 1283 O O . THR A 1 172 ? 12.158 3.383 -3.029 1.00 93.50 172 THR A O 1
ATOM 1286 N N . LEU A 1 173 ? 11.926 1.233 -3.688 1.00 94.25 173 LEU A N 1
ATOM 1287 C CA . LEU A 1 173 ? 12.391 0.669 -2.435 1.00 94.25 173 LEU A CA 1
ATOM 1288 C C . LEU A 1 173 ? 13.925 0.538 -2.494 1.00 94.25 173 LEU A C 1
ATOM 1290 O O . LEU A 1 173 ? 14.493 -0.043 -3.406 1.00 94.25 173 LEU A O 1
ATOM 1294 N N . PRO A 1 174 ? 14.670 1.149 -1.558 1.00 88.50 174 PRO A N 1
ATOM 1295 C CA . PRO A 1 174 ? 16.120 1.185 -1.672 1.00 88.50 174 PRO A CA 1
ATOM 1296 C C . PRO A 1 174 ? 16.743 -0.183 -1.367 1.00 88.50 174 PRO A C 1
ATOM 1298 O O . PRO A 1 174 ? 16.800 -0.610 -0.213 1.00 88.50 174 PRO A O 1
ATOM 1301 N N . ASN A 1 175 ? 17.341 -0.798 -2.385 1.00 88.75 175 ASN A N 1
ATOM 1302 C CA . ASN A 1 175 ? 18.134 -2.025 -2.259 1.00 88.75 175 ASN A CA 1
ATOM 1303 C C . ASN A 1 175 ? 19.356 -1.903 -1.326 1.00 88.75 175 ASN A C 1
ATOM 1305 O O . ASN A 1 175 ? 19.845 -2.885 -0.771 1.00 88.75 175 ASN A O 1
ATOM 1309 N N . SER A 1 176 ? 19.834 -0.681 -1.074 1.00 89.94 176 SER A N 1
ATOM 1310 C CA . SER A 1 176 ? 20.889 -0.400 -0.089 1.00 89.94 176 SER A CA 1
ATOM 1311 C C . SER A 1 176 ? 20.401 -0.388 1.369 1.00 89.94 176 SER A C 1
ATOM 1313 O O . SER A 1 176 ? 21.168 -0.034 2.267 1.00 89.94 176 SER A O 1
ATOM 1315 N N . GLY A 1 177 ? 19.127 -0.703 1.613 1.00 87.19 177 GLY A N 1
ATOM 1316 C CA . GLY A 1 177 ? 18.453 -0.496 2.892 1.00 87.19 177 GLY A CA 1
ATOM 1317 C C . GLY A 1 177 ? 17.956 0.943 3.077 1.00 87.19 177 GLY A C 1
ATOM 1318 O O . GLY A 1 177 ? 18.173 1.820 2.240 1.00 87.19 177 GLY A O 1
ATOM 1319 N N . GLY A 1 178 ? 17.261 1.191 4.188 1.00 89.69 178 GLY A N 1
ATOM 1320 C CA . GLY A 1 178 ? 16.645 2.481 4.499 1.00 89.69 178 GLY A CA 1
ATOM 1321 C C . GLY A 1 178 ? 15.441 2.328 5.424 1.00 89.69 178 GLY A C 1
ATOM 1322 O O . GLY A 1 178 ? 15.302 1.317 6.111 1.00 89.69 178 GLY A O 1
ATOM 1323 N N . ALA A 1 179 ? 14.570 3.337 5.433 1.00 93.56 179 ALA A N 1
ATOM 1324 C CA . ALA A 1 179 ? 13.301 3.292 6.151 1.00 93.56 179 ALA A CA 1
ATOM 1325 C C . ALA A 1 179 ? 12.138 3.310 5.157 1.00 93.56 179 ALA A C 1
ATOM 1327 O O . ALA A 1 179 ? 12.052 4.216 4.329 1.00 93.56 179 ALA A O 1
ATOM 1328 N N . LEU A 1 180 ? 11.242 2.330 5.284 1.00 96.50 180 LEU A N 1
ATOM 1329 C CA . LEU A 1 180 ? 9.906 2.352 4.703 1.00 96.50 180 LEU A CA 1
ATOM 1330 C C . LEU A 1 180 ? 8.924 2.631 5.839 1.00 96.50 180 LEU A C 1
ATOM 1332 O O . LEU A 1 180 ? 8.888 1.903 6.831 1.00 96.50 180 LEU A O 1
ATOM 1336 N N . THR A 1 181 ? 8.159 3.705 5.709 1.00 97.50 181 THR A N 1
ATOM 1337 C CA . THR A 1 181 ? 7.218 4.162 6.734 1.00 97.50 181 THR A CA 1
ATOM 1338 C C . THR A 1 181 ? 5.812 4.243 6.166 1.00 97.50 181 THR A C 1
ATOM 1340 O O . THR A 1 181 ? 5.627 4.576 4.995 1.00 97.50 181 THR A O 1
ATOM 1343 N N . LEU A 1 182 ? 4.834 3.921 7.010 1.00 98.19 182 LEU A N 1
ATOM 1344 C CA . LEU A 1 182 ? 3.414 4.068 6.725 1.00 98.19 182 LEU A CA 1
ATOM 1345 C C . LEU A 1 182 ? 2.890 5.258 7.520 1.00 98.19 182 LEU A C 1
ATOM 1347 O O . LEU A 1 182 ? 3.220 5.404 8.699 1.00 98.19 182 LEU A O 1
ATOM 1351 N N . ARG A 1 183 ? 2.089 6.101 6.876 1.00 97.69 183 ARG A N 1
ATOM 1352 C CA . ARG A 1 183 ? 1.456 7.246 7.523 1.00 97.69 183 ARG A CA 1
ATOM 1353 C C . ARG A 1 183 ? -0.043 7.247 7.282 1.00 97.69 183 ARG A C 1
ATOM 1355 O O . ARG A 1 183 ? -0.484 6.888 6.186 1.00 97.69 183 ARG A O 1
ATOM 1362 N N . ASP A 1 184 ? -0.794 7.626 8.309 1.00 97.50 184 ASP A N 1
ATOM 1363 C CA . ASP A 1 184 ? -2.244 7.787 8.218 1.00 97.50 184 ASP A CA 1
ATOM 1364 C C . ASP A 1 184 ? -2.632 9.035 7.403 1.00 97.50 184 ASP A C 1
ATOM 1366 O O . ASP A 1 184 ? -1.778 9.746 6.864 1.00 97.50 184 ASP A O 1
ATOM 1370 N N . ALA A 1 185 ? -3.938 9.275 7.270 1.00 97.56 185 ALA A N 1
ATOM 1371 C CA . ALA A 1 185 ? -4.477 10.395 6.499 1.00 97.56 185 ALA A CA 1
ATOM 1372 C C . ALA A 1 185 ? -4.127 11.770 7.099 1.00 97.56 185 ALA A C 1
ATOM 1374 O O . ALA A 1 185 ? -4.149 12.781 6.396 1.00 97.56 185 ALA A O 1
ATOM 1375 N N . GLU A 1 186 ? -3.786 11.810 8.386 1.00 97.25 186 GLU A N 1
ATOM 1376 C CA . GLU A 1 186 ? -3.344 12.993 9.118 1.00 97.25 186 GLU A CA 1
ATOM 1377 C C . GLU A 1 186 ? -1.807 13.151 9.122 1.00 97.25 186 GLU A C 1
ATOM 1379 O O . GLU A 1 186 ? -1.279 14.049 9.777 1.00 97.25 186 GLU A O 1
ATOM 1384 N N . ASP A 1 187 ? -1.091 12.320 8.353 1.00 96.81 187 ASP A N 1
ATOM 1385 C CA . ASP A 1 187 ? 0.374 12.263 8.227 1.00 96.81 187 ASP A CA 1
ATOM 1386 C C . ASP A 1 187 ? 1.114 11.785 9.495 1.00 96.81 187 ASP A C 1
ATOM 1388 O O . ASP A 1 187 ? 2.344 11.906 9.590 1.00 96.81 187 ASP A O 1
ATOM 1392 N N . HIS A 1 188 ? 0.422 11.174 10.460 1.00 96.31 188 HIS A N 1
ATOM 1393 C CA . HIS A 1 188 ? 1.075 10.544 11.606 1.00 96.31 188 HIS A CA 1
ATOM 1394 C C . HIS A 1 188 ? 1.713 9.211 11.212 1.00 96.31 188 HIS A C 1
ATOM 1396 O O . HIS A 1 188 ? 1.166 8.441 10.428 1.00 96.31 188 HIS A O 1
ATOM 1402 N N . LEU A 1 189 ? 2.877 8.918 11.795 1.00 95.44 189 LEU A N 1
ATOM 1403 C CA . LEU A 1 189 ? 3.511 7.603 11.687 1.00 95.44 189 LEU A CA 1
ATOM 1404 C C . LEU A 1 189 ? 2.711 6.570 12.500 1.00 95.44 189 LEU A C 1
ATOM 1406 O O . LEU A 1 189 ? 2.419 6.829 13.671 1.00 95.44 189 LEU A O 1
ATOM 1410 N N . VAL A 1 190 ? 2.408 5.412 11.901 1.00 92.94 190 VAL A N 1
ATOM 1411 C CA . VAL A 1 190 ? 1.602 4.329 12.511 1.00 92.94 190 VAL A CA 1
ATOM 1412 C C . VAL A 1 190 ? 2.380 3.049 12.809 1.00 92.94 190 VAL A C 1
ATOM 1414 O O . VAL A 1 190 ? 3.402 2.791 12.134 1.00 92.94 190 VAL A O 1
#